Protein AF-A0A927MPV9-F1 (afdb_monomer)

Nearest PDB structures (foldseek):
  3tp4-assembly3_A  TM=4.779E-01  e=2.297E+00  synthetic construct
  3tp4-assembly3_B  TM=3.991E-01  e=2.051E+00  synthetic construct

Secondary structure (DSSP, 8-state):
------BGGGEEEEE-SS--HHHHTTSHHHHHHHH-GGGHHHHHHHHHHHHHH--TTS---HHHHHHHHHHHHHHHHHHHT-PPPHHHHHHHHHHHHHHHHTT-HHHHHHHHHHHHHHHHH--TTEEEEESEEEEETTEES--SPPSSTT---SEEEEETTT--EEEEEE-TTHHHHHHHTTSTT-HHHHHHHHHHHHHHHHTT-B-TTSPBPPEEEEEEESS--SSPPPGGGTTEEEEEHHHHHHHHHHT--

Organism: NCBI:txid34101

Foldseek 3Di:
DPPDAFAPVLKDKDADPPCWLVNLCVPPQNVLLVVVVVCVQLVLQLVLCLLQPDDLPDDADLVRLLVSSVVSSVVSCVVVVHHDDPVSSVVNSVVQVVCSVVSNSQVVSQSSLLNLVVVLPDDPQKDKYAQIFIDRNPHTLDPDQQPAHPQGQGIWIQRNPLRAIEGEHEDAPVQVLQVCVPPPRRSVVSNLVVLVVVQVSQQSHAHPVRHGHHYAYEYTYCDDHPDDHPPVSNRYHYDNSSVSSVVVVVVVD

Radius of gyration: 19.98 Å; Cα contacts (8 Å, |Δi|>4): 330; chains: 1; bounding box: 52×32×65 Å

Mean predicted aligned error: 7.16 Å

Sequence (253 aa):
MIKRNKHIKNIKIYNKKHISFKELKRTPFFSYFDKQSEYRLPLFEALINIVRDFNPYDQTAFVEFEELTESHFEFAEINSSKDIPVDIKYEIIKQLYCIYQKREFLEFRGNFVEYTMVYLEKSNESKIYHEPLFYHKRKKLFKREFPGCNCLIDIVKLHNTTKSISLIECKADLDVRIKRMNNKGDKFKNKLSLMNALENVLNEYSNFNQEKISVSKSLASIKAPIRRLPGEYKNFVYINLFDQFRLKKKNVS

Solvent-accessible surface area (backbone atoms only — not comparable to full-atom values): 14422 Å² total; per-residue (Å²): 132,85,79,76,81,49,45,52,89,41,50,45,78,42,64,53,98,60,85,40,71,70,49,52,44,61,36,73,66,45,38,55,56,62,70,42,58,92,48,40,65,28,51,49,52,16,50,50,49,47,64,68,70,59,63,90,84,61,92,71,55,70,67,61,49,42,55,57,49,50,54,33,39,54,54,18,18,64,78,61,75,44,84,73,58,66,70,60,52,50,54,50,49,52,51,52,49,53,36,43,77,71,69,41,40,70,59,48,39,44,52,49,46,45,51,50,51,54,61,74,62,71,41,98,67,42,52,77,36,48,37,48,46,55,21,49,73,92,42,56,72,65,85,64,74,59,84,63,76,88,66,56,49,49,35,36,36,38,36,66,86,82,53,28,39,38,42,32,39,63,34,56,61,45,41,62,51,61,75,46,35,85,46,89,84,35,65,67,43,40,38,55,51,48,53,54,54,47,43,58,59,51,50,71,22,20,49,94,85,66,44,69,41,52,66,48,42,35,41,34,17,63,52,75,54,86,64,76,70,60,80,95,53,65,78,52,42,79,40,35,49,53,58,50,62,60,51,60,49,67,80,73,107

Structure (mmCIF, N/CA/C/O backbone):
data_AF-A0A927MPV9-F1
#
_entry.id   AF-A0A927MPV9-F1
#
loop_
_atom_site.group_PDB
_atom_site.id
_atom_site.type_symbol
_atom_site.label_atom_id
_atom_site.label_alt_id
_atom_site.label_comp_id
_atom_site.label_asym_id
_atom_site.label_entity_id
_atom_site.label_seq_id
_atom_site.pdbx_PDB_ins_code
_atom_site.Cartn_x
_atom_site.Cartn_y
_atom_site.Cartn_z
_atom_site.occupancy
_atom_site.B_iso_or_equiv
_atom_site.auth_seq_id
_atom_site.auth_comp_id
_atom_site.auth_asym_id
_atom_site.auth_atom_id
_atom_site.pdbx_PDB_model_num
ATOM 1 N N . MET A 1 1 ? -25.071 3.782 39.194 1.00 41.47 1 MET A N 1
ATOM 2 C CA . MET A 1 1 ? -24.190 4.483 38.229 1.00 41.47 1 MET A CA 1
ATOM 3 C C . MET A 1 1 ? -24.518 3.987 36.822 1.00 41.47 1 MET A C 1
ATOM 5 O O . MET A 1 1 ? -24.192 2.852 36.501 1.00 41.47 1 MET A O 1
ATOM 9 N N . ILE A 1 2 ? -25.239 4.766 36.006 1.00 40.22 2 ILE A N 1
ATOM 10 C CA . ILE A 1 2 ? -25.642 4.335 34.654 1.00 40.22 2 ILE A CA 1
ATOM 11 C C . ILE A 1 2 ? -24.373 4.231 33.797 1.00 40.22 2 ILE A C 1
ATOM 13 O O . ILE A 1 2 ? -23.749 5.251 33.492 1.00 40.22 2 ILE A O 1
ATOM 17 N N . LYS A 1 3 ? -23.959 3.010 33.427 1.00 49.28 3 LYS A N 1
ATOM 18 C CA . LYS A 1 3 ? -22.908 2.803 32.421 1.00 49.28 3 LYS A CA 1
ATOM 19 C C . LYS A 1 3 ? -23.374 3.499 31.143 1.00 49.28 3 LYS A C 1
ATOM 21 O O . LYS A 1 3 ? -24.279 3.025 30.467 1.00 49.28 3 LYS A O 1
ATOM 26 N N . ARG A 1 4 ? -22.788 4.657 30.823 1.00 59.75 4 ARG A N 1
ATOM 27 C CA . ARG A 1 4 ? -23.027 5.312 29.532 1.00 59.75 4 ARG A CA 1
ATOM 28 C C . ARG A 1 4 ? -22.625 4.329 28.441 1.00 59.75 4 ARG A C 1
ATOM 30 O O . ARG A 1 4 ? -21.453 3.964 28.365 1.00 59.75 4 ARG A O 1
ATOM 37 N N . ASN A 1 5 ? -23.585 3.933 27.614 1.00 65.12 5 ASN A N 1
ATOM 38 C CA . ASN A 1 5 ? -23.321 3.025 26.512 1.00 65.12 5 ASN A CA 1
ATOM 39 C C . ASN A 1 5 ? -22.326 3.679 25.537 1.00 65.12 5 ASN A C 1
ATOM 41 O O . ASN A 1 5 ? -22.515 4.811 25.070 1.00 65.12 5 ASN A O 1
ATOM 45 N N . LYS A 1 6 ? -21.208 2.993 25.299 1.00 75.75 6 LYS A N 1
ATOM 46 C CA . LYS A 1 6 ? -20.116 3.441 24.434 1.00 75.75 6 LYS A CA 1
ATOM 47 C C . LYS A 1 6 ? -20.455 3.058 22.992 1.00 75.75 6 LYS A C 1
ATOM 49 O O . LYS A 1 6 ? -20.211 1.937 22.577 1.00 75.75 6 LYS A O 1
ATOM 54 N N . HIS A 1 7 ? -21.019 3.988 22.221 1.00 76.88 7 HIS A N 1
ATOM 55 C CA . HIS A 1 7 ? -21.398 3.721 20.827 1.00 76.88 7 HIS A CA 1
ATOM 56 C C . HIS A 1 7 ? -20.333 4.126 19.806 1.00 76.88 7 HIS A C 1
ATOM 58 O O . HIS A 1 7 ? -19.751 5.211 19.917 1.00 76.88 7 HIS A O 1
ATOM 64 N N . ILE A 1 8 ? -20.202 3.337 18.733 1.00 77.94 8 ILE A N 1
ATOM 65 C CA . ILE A 1 8 ? -19.310 3.636 17.598 1.00 77.94 8 ILE A CA 1
ATOM 66 C C . ILE A 1 8 ? -19.614 4.980 16.919 1.00 77.94 8 ILE A C 1
ATOM 68 O O . ILE A 1 8 ? -18.694 5.651 16.473 1.00 77.94 8 ILE A O 1
ATOM 72 N N . LYS A 1 9 ? -20.874 5.453 16.904 1.00 75.12 9 LYS A N 1
ATOM 73 C CA . LYS A 1 9 ? -21.225 6.782 16.347 1.00 75.12 9 LYS A CA 1
ATOM 74 C C . LYS A 1 9 ? -20.498 7.946 17.026 1.00 75.12 9 LYS A C 1
ATOM 76 O O . LYS A 1 9 ? -20.395 9.033 16.466 1.00 75.12 9 LYS A O 1
ATOM 81 N N . ASN A 1 10 ? -20.028 7.730 18.254 1.00 79.00 10 ASN A N 1
ATOM 82 C CA . ASN A 1 10 ? -19.268 8.725 18.992 1.00 79.00 10 ASN A CA 1
ATOM 83 C C . ASN A 1 10 ? -17.776 8.665 18.656 1.00 79.00 10 ASN A C 1
ATOM 85 O O . ASN A 1 10 ? -17.039 9.545 19.101 1.00 79.00 10 ASN A O 1
ATOM 89 N N . ILE A 1 11 ? -17.336 7.650 17.911 1.00 81.69 11 ILE A N 1
ATOM 90 C CA . ILE A 1 11 ? -15.984 7.544 17.392 1.00 81.69 11 ILE A CA 1
ATOM 91 C C . ILE A 1 11 ? -15.907 8.360 16.106 1.00 81.69 11 ILE A C 1
ATOM 93 O O . ILE A 1 11 ? -16.630 8.113 15.144 1.00 81.69 11 ILE A O 1
ATOM 97 N N . LYS A 1 12 ? -15.039 9.367 16.108 1.00 83.19 12 LYS A N 1
ATOM 98 C CA . LYS A 1 12 ? -14.721 10.177 14.938 1.00 83.19 12 LYS A CA 1
ATOM 99 C C . LYS A 1 12 ? -13.299 9.866 14.502 1.00 83.19 12 LYS A C 1
ATOM 101 O O . LYS A 1 12 ? -12.391 9.826 15.334 1.00 83.19 12 LYS A O 1
ATOM 106 N N . ILE A 1 13 ? -13.139 9.653 13.204 1.00 79.81 13 ILE A N 1
ATOM 107 C CA . ILE A 1 13 ? -11.861 9.376 12.559 1.00 79.81 13 ILE A CA 1
ATOM 108 C C . ILE A 1 13 ? -11.529 10.589 11.689 1.00 79.81 13 ILE A C 1
ATOM 110 O O . ILE A 1 13 ? -12.347 11.000 10.865 1.00 79.81 13 ILE A O 1
ATOM 114 N N . TYR A 1 14 ? -10.363 11.186 11.917 1.00 76.69 14 TYR A N 1
ATOM 115 C CA . TYR A 1 14 ? -9.866 12.347 11.176 1.00 76.69 14 TYR A CA 1
ATOM 116 C C . TYR A 1 14 ? -8.529 12.009 10.531 1.00 76.69 14 TYR A C 1
ATOM 118 O O . TYR A 1 14 ? -7.743 11.296 11.139 1.00 76.69 14 TYR A O 1
ATOM 126 N N . ASN A 1 15 ? -8.230 12.561 9.359 1.00 67.56 15 ASN A N 1
ATOM 127 C CA . ASN A 1 15 ? -6.912 12.397 8.743 1.00 67.56 15 ASN A CA 1
ATOM 128 C C . ASN A 1 15 ? -5.930 13.424 9.318 1.00 67.56 15 ASN A C 1
ATOM 130 O O . ASN A 1 15 ? -6.308 14.572 9.577 1.00 67.56 15 ASN A O 1
ATOM 134 N N . LYS A 1 16 ? -4.663 13.038 9.491 1.00 61.19 16 LYS A N 1
ATOM 135 C CA . LYS A 1 16 ? -3.578 14.016 9.658 1.00 61.19 16 LYS A CA 1
ATOM 136 C C . LYS A 1 16 ? -3.251 14.635 8.285 1.00 61.19 16 LYS A C 1
ATOM 138 O O . LYS A 1 16 ? -3.547 14.045 7.256 1.00 61.19 16 LYS A O 1
ATOM 143 N N . LYS A 1 17 ? -2.653 15.832 8.263 1.00 53.88 17 LYS A N 1
ATOM 144 C CA . LYS A 1 17 ? -2.247 16.601 7.060 1.00 53.88 17 LYS A CA 1
ATOM 145 C C . LYS A 1 17 ? -1.198 15.915 6.137 1.00 53.88 17 LYS A C 1
ATOM 147 O O . LYS A 1 17 ? -0.579 16.613 5.346 1.00 53.88 17 LYS A O 1
ATOM 152 N N . HIS A 1 18 ? -0.940 14.613 6.247 1.00 53.22 18 HIS A N 1
ATOM 153 C CA . HIS A 1 18 ? 0.015 13.923 5.365 1.00 53.22 18 HIS A CA 1
ATOM 154 C C . HIS A 1 18 ? -0.629 13.516 4.040 1.00 53.22 18 HIS A C 1
ATOM 156 O O . HIS A 1 18 ? -1.857 13.543 3.937 1.00 53.22 18 HIS A O 1
ATOM 162 N N . ILE A 1 19 ? 0.226 13.193 3.056 1.00 56.59 19 ILE A N 1
ATOM 163 C CA . ILE A 1 19 ? -0.096 12.990 1.637 1.00 56.59 19 ILE A CA 1
ATOM 164 C C . ILE A 1 19 ? -1.314 12.088 1.508 1.00 56.59 19 ILE A C 1
ATOM 166 O O . ILE A 1 19 ? -1.225 10.864 1.525 1.00 56.59 19 ILE A O 1
ATOM 170 N N . SER A 1 20 ? -2.484 12.712 1.406 1.00 65.56 20 SER A N 1
ATOM 171 C CA . SER A 1 20 ? -3.730 11.971 1.317 1.00 65.56 20 SER A CA 1
ATOM 172 C C . SER A 1 20 ? -3.711 11.116 0.050 1.00 65.56 20 SER A C 1
ATOM 174 O O . SER A 1 20 ? -3.066 11.474 -0.932 1.00 65.56 20 SER A O 1
ATOM 176 N N . PHE A 1 21 ? -4.491 10.033 -0.015 1.00 72.62 21 PHE A N 1
ATOM 177 C CA . PHE A 1 21 ? -4.665 9.296 -1.278 1.00 72.62 21 PHE A CA 1
ATOM 178 C C . PHE A 1 21 ? -5.013 10.229 -2.463 1.00 72.62 21 PHE A C 1
ATOM 180 O O . PHE A 1 21 ? -4.637 9.979 -3.604 1.00 72.62 21 PHE A O 1
ATOM 187 N N . LYS A 1 22 ? -5.709 11.344 -2.192 1.00 73.06 22 LYS A N 1
ATOM 188 C CA . LYS A 1 22 ? -6.001 12.395 -3.176 1.00 73.06 22 LYS A CA 1
ATOM 189 C C . LYS A 1 22 ? -4.741 13.122 -3.660 1.00 73.06 22 LYS A C 1
ATOM 191 O O . LYS A 1 22 ? -4.691 13.490 -4.826 1.00 73.06 22 LYS A O 1
ATOM 196 N N . GLU A 1 23 ? -3.768 13.355 -2.789 1.00 75.81 23 GLU A N 1
ATOM 197 C CA . GLU A 1 23 ? -2.461 13.916 -3.140 1.00 75.81 23 GLU A CA 1
ATOM 198 C C . GLU A 1 23 ? -1.580 12.889 -3.850 1.00 75.81 23 GLU A C 1
ATOM 200 O O . GLU A 1 23 ? -1.031 13.231 -4.892 1.00 75.81 23 GLU A O 1
ATOM 205 N N . LEU A 1 24 ? -1.543 11.628 -3.391 1.00 78.69 24 LEU A N 1
ATOM 206 C CA . LEU A 1 24 ? -0.868 10.540 -4.114 1.00 78.69 24 LEU A CA 1
ATOM 207 C C . LEU A 1 24 ? -1.398 10.437 -5.546 1.00 78.69 24 LEU A C 1
ATOM 209 O O . LEU A 1 24 ? -0.625 10.509 -6.488 1.00 78.69 24 LEU A O 1
ATOM 213 N N . LYS A 1 25 ? -2.723 10.408 -5.732 1.00 82.44 25 LYS A N 1
ATOM 214 C CA . LYS A 1 25 ? -3.365 10.400 -7.058 1.00 82.44 25 LYS A CA 1
ATOM 215 C C . LYS A 1 25 ? -2.993 11.608 -7.938 1.00 82.44 25 LYS A C 1
ATOM 217 O O . LYS A 1 25 ? -3.137 11.553 -9.154 1.00 82.44 25 LYS A O 1
ATOM 222 N N . ARG A 1 26 ? -2.576 12.724 -7.337 1.00 84.38 26 ARG A N 1
ATOM 223 C CA . ARG A 1 26 ? -2.208 13.953 -8.052 1.00 84.38 26 ARG A CA 1
ATOM 224 C C . ARG A 1 26 ? -0.726 14.028 -8.396 1.00 84.38 26 ARG A C 1
ATOM 226 O O . ARG A 1 26 ? -0.363 14.941 -9.135 1.00 84.38 26 ARG A O 1
ATOM 233 N N . THR A 1 27 ? 0.118 13.124 -7.893 1.00 86.88 27 THR A N 1
ATOM 234 C CA . THR A 1 27 ? 1.522 13.104 -8.315 1.00 86.88 27 THR A CA 1
ATOM 235 C C . THR A 1 27 ? 1.605 12.802 -9.815 1.00 86.88 27 THR A C 1
ATOM 237 O O . THR A 1 27 ? 0.708 12.140 -10.346 1.00 86.88 27 THR A O 1
ATOM 240 N N . PRO A 1 28 ? 2.650 13.278 -10.520 1.00 90.06 28 PRO A N 1
ATOM 241 C CA . PRO A 1 28 ? 2.762 13.099 -11.967 1.00 90.06 28 PRO A CA 1
ATOM 242 C C . PRO A 1 28 ? 2.578 11.642 -12.407 1.00 90.06 28 PRO A C 1
ATOM 244 O O . PRO A 1 28 ? 1.744 11.372 -13.271 1.00 90.06 28 PRO A O 1
ATOM 247 N N . PHE A 1 29 ? 3.248 10.716 -11.712 1.00 93.25 29 PHE A N 1
ATOM 248 C CA . PHE A 1 29 ? 3.176 9.287 -11.997 1.00 93.25 29 PHE A CA 1
ATOM 249 C C . PHE A 1 29 ? 1.767 8.718 -11.833 1.00 93.25 29 PHE A C 1
ATOM 251 O O . PHE A 1 29 ? 1.190 8.213 -12.793 1.00 93.25 29 PHE A O 1
ATOM 258 N N . PHE A 1 30 ? 1.172 8.826 -10.640 1.00 91.00 30 PHE A N 1
ATOM 259 C CA . PHE A 1 30 ? -0.144 8.230 -10.385 1.00 91.00 30 PHE A CA 1
ATOM 260 C C . PHE A 1 30 ? -1.259 8.922 -11.172 1.00 91.00 30 PHE A C 1
ATOM 262 O O . PHE A 1 30 ? -2.214 8.264 -11.571 1.00 91.00 30 PHE A O 1
ATOM 269 N N . SER A 1 31 ? -1.132 10.224 -11.436 1.00 90.38 31 SER A N 1
ATOM 270 C CA . SER A 1 31 ? -2.072 10.980 -12.267 1.00 90.38 31 SER A CA 1
ATOM 271 C C . SER A 1 31 ? -2.046 10.506 -13.718 1.00 90.38 31 SER A C 1
ATOM 273 O O . SER A 1 31 ? -3.106 10.310 -14.314 1.00 90.38 31 SER A O 1
ATOM 275 N N . TYR A 1 32 ? -0.854 10.292 -14.288 1.00 92.00 32 TYR A N 1
ATOM 276 C CA . TYR A 1 32 ? -0.712 9.706 -15.619 1.00 92.00 32 TYR A CA 1
ATOM 277 C C . TYR A 1 32 ? -1.253 8.275 -15.645 1.00 92.00 32 TYR A C 1
ATOM 279 O O . TYR A 1 32 ? -2.104 7.952 -16.469 1.00 92.00 32 TYR A O 1
ATOM 287 N N . PHE A 1 33 ? -0.833 7.457 -14.682 1.00 89.94 33 PHE A N 1
ATOM 288 C CA . PHE A 1 33 ? -1.247 6.067 -14.542 1.00 89.94 33 PHE A CA 1
ATOM 289 C C . PHE A 1 33 ? -2.776 5.907 -14.450 1.00 89.94 33 PHE A C 1
ATOM 291 O O . PHE A 1 33 ? -3.360 5.069 -15.132 1.00 89.94 33 PHE A O 1
ATOM 298 N N . ASP A 1 34 ? -3.460 6.755 -13.673 1.00 87.00 34 ASP A N 1
ATOM 299 C CA . ASP A 1 34 ? -4.920 6.706 -13.519 1.00 87.00 34 ASP A CA 1
ATOM 300 C C . ASP A 1 34 ? -5.690 7.033 -14.809 1.00 87.00 34 ASP A C 1
ATOM 302 O O . ASP A 1 34 ? -6.815 6.545 -14.984 1.00 87.00 34 ASP A O 1
ATOM 306 N N . LYS A 1 35 ? -5.110 7.852 -15.702 1.00 91.25 35 LYS A N 1
ATOM 307 C CA . LYS A 1 35 ? -5.707 8.187 -17.007 1.00 91.25 35 LYS A CA 1
ATOM 308 C C . LYS A 1 35 ? -5.724 6.985 -17.946 1.00 91.25 35 LYS A C 1
ATOM 310 O O . LYS A 1 35 ? -6.656 6.867 -18.737 1.00 91.25 35 LYS A O 1
ATOM 315 N N . GLN A 1 36 ? -4.791 6.048 -17.779 1.00 92.88 36 GLN A N 1
ATOM 316 C CA . GLN A 1 36 ? -4.695 4.817 -18.570 1.00 92.88 36 GLN A CA 1
ATOM 317 C C . GLN A 1 36 ? -5.682 3.746 -18.086 1.00 92.88 36 GLN A C 1
ATOM 319 O O . GLN A 1 36 ? -5.358 2.570 -17.928 1.00 92.88 36 GLN A O 1
ATOM 324 N N . SER A 1 37 ? -6.918 4.169 -17.808 1.00 84.88 37 SER A N 1
ATOM 325 C CA . SER A 1 37 ? -7.959 3.337 -17.201 1.00 84.88 37 SER A CA 1
ATOM 326 C C . SER A 1 37 ? -8.281 2.082 -18.011 1.00 84.88 37 SER A C 1
ATOM 328 O O . SER A 1 37 ? -8.613 1.051 -17.426 1.00 84.88 37 SER A O 1
ATOM 330 N N . GLU A 1 38 ? -8.119 2.163 -19.329 1.00 89.56 38 GLU A N 1
ATOM 331 C CA . GLU A 1 38 ? -8.307 1.066 -20.265 1.00 89.56 38 GLU A CA 1
ATOM 332 C C . GLU A 1 38 ? -7.297 -0.081 -20.054 1.00 89.56 38 GLU A C 1
ATOM 334 O O . GLU A 1 38 ? -7.666 -1.254 -20.148 1.00 89.56 38 GLU A O 1
ATOM 339 N N . TYR A 1 39 ? -6.047 0.248 -19.729 1.00 92.31 39 TYR A N 1
ATOM 340 C CA . TYR A 1 39 ? -4.929 -0.693 -19.569 1.00 92.31 39 TYR A CA 1
ATOM 341 C C . TYR A 1 39 ? -4.621 -0.985 -18.104 1.00 92.31 39 TYR A C 1
ATOM 343 O O . TYR A 1 39 ? -3.596 -1.567 -17.762 1.00 92.31 39 TYR A O 1
ATOM 351 N N . ARG A 1 40 ? -5.512 -0.574 -17.203 1.00 87.06 40 ARG A N 1
ATOM 352 C CA . ARG A 1 40 ? -5.250 -0.558 -15.767 1.00 87.06 40 ARG A CA 1
ATOM 353 C C . ARG A 1 40 ? -4.782 -1.908 -15.223 1.00 87.06 40 ARG A C 1
ATOM 355 O O . ARG A 1 40 ? -3.904 -1.934 -14.372 1.00 87.06 40 ARG A O 1
ATOM 362 N N . LEU A 1 41 ? -5.366 -3.010 -15.692 1.00 84.75 41 LEU A N 1
ATOM 363 C CA . LEU A 1 41 ? -5.019 -4.350 -15.223 1.00 84.75 41 LEU A CA 1
ATOM 364 C C . LEU A 1 41 ? -3.559 -4.728 -15.544 1.00 84.75 41 LEU A C 1
ATOM 366 O O . LEU A 1 41 ? -2.801 -4.895 -14.586 1.00 84.75 41 LEU A O 1
ATOM 370 N N . PRO A 1 42 ? -3.137 -4.832 -16.821 1.00 91.12 42 PRO A N 1
ATOM 371 C CA . PRO A 1 42 ? -1.746 -5.160 -17.131 1.00 91.12 42 PRO A CA 1
ATOM 372 C C . PRO A 1 42 ? -0.766 -4.133 -16.562 1.00 91.12 42 PRO A C 1
ATOM 374 O O . PRO A 1 42 ? 0.291 -4.506 -16.066 1.00 91.12 42 PRO A O 1
ATOM 377 N N . LEU A 1 43 ? -1.143 -2.853 -16.519 1.00 92.56 43 LEU A N 1
ATOM 378 C CA . LEU A 1 43 ? -0.304 -1.806 -15.942 1.00 92.56 43 LEU A CA 1
ATOM 379 C C . LEU A 1 43 ? -0.035 -2.004 -14.440 1.00 92.56 43 LEU A C 1
ATOM 381 O O . LEU A 1 43 ? 1.106 -1.885 -13.998 1.00 92.56 43 LEU A O 1
ATOM 385 N N . PHE A 1 44 ? -1.055 -2.319 -13.636 1.00 90.44 44 PHE A N 1
ATOM 386 C CA . PHE A 1 44 ? -0.854 -2.614 -12.211 1.00 90.44 44 PHE A CA 1
ATOM 387 C C . PHE A 1 4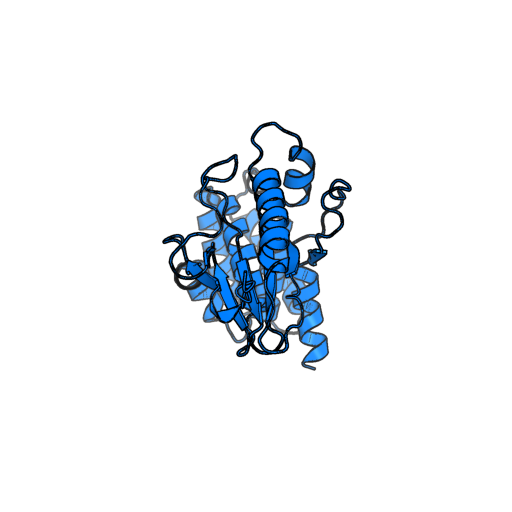4 ? -0.053 -3.895 -12.011 1.00 90.44 44 PHE A C 1
ATOM 389 O O . PHE A 1 44 ? 0.802 -3.937 -11.132 1.00 90.44 44 PHE A O 1
ATOM 396 N N . GLU A 1 45 ? -0.331 -4.933 -12.798 1.00 89.38 45 GLU A N 1
ATOM 397 C CA . GLU A 1 45 ? 0.385 -6.201 -12.697 1.00 89.38 45 GLU A CA 1
ATOM 398 C C . GLU A 1 45 ? 1.878 -6.026 -13.003 1.00 89.38 45 GLU A C 1
ATOM 400 O O . GLU A 1 45 ? 2.716 -6.458 -12.206 1.00 89.38 45 GLU A O 1
ATOM 405 N N . ALA A 1 46 ? 2.207 -5.316 -14.086 1.00 93.31 46 ALA A N 1
ATOM 406 C CA . ALA A 1 46 ? 3.576 -4.96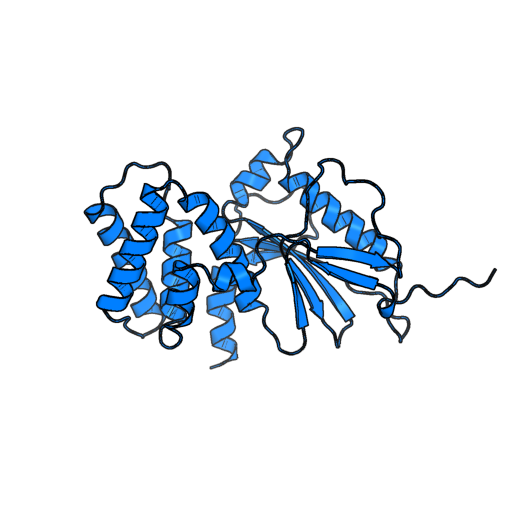2 -14.436 1.00 93.31 46 ALA A CA 1
ATOM 407 C C . ALA A 1 46 ? 4.244 -4.162 -13.310 1.00 93.31 46 ALA A C 1
ATOM 409 O O . ALA A 1 46 ? 5.290 -4.570 -12.812 1.00 93.31 46 ALA A O 1
ATOM 410 N N . LEU A 1 47 ? 3.615 -3.079 -12.829 1.00 93.38 47 LEU A N 1
ATOM 411 C CA . LEU A 1 47 ? 4.183 -2.256 -11.753 1.00 93.38 47 LEU A CA 1
ATOM 412 C C . LEU A 1 47 ? 4.395 -3.023 -10.451 1.00 93.38 47 LEU A C 1
ATOM 414 O O . LEU A 1 47 ? 5.395 -2.796 -9.772 1.00 93.38 47 LEU A O 1
ATOM 418 N N . ILE A 1 48 ? 3.486 -3.932 -10.094 1.00 90.38 48 ILE A N 1
ATOM 419 C CA . ILE A 1 48 ? 3.673 -4.780 -8.920 1.00 90.38 48 ILE A CA 1
ATOM 420 C C . ILE A 1 48 ? 4.933 -5.643 -9.084 1.00 90.38 48 ILE A C 1
ATOM 422 O O . ILE A 1 48 ? 5.722 -5.724 -8.142 1.00 90.38 48 ILE A O 1
ATOM 426 N N . ASN A 1 49 ? 5.150 -6.248 -10.256 1.00 89.12 49 ASN A N 1
ATOM 427 C CA . ASN A 1 49 ? 6.348 -7.048 -10.518 1.00 89.12 49 ASN A CA 1
ATOM 428 C C . ASN A 1 49 ? 7.622 -6.186 -10.527 1.00 89.12 49 ASN A C 1
ATOM 430 O O . ASN A 1 49 ? 8.569 -6.517 -9.821 1.00 89.12 49 ASN A O 1
ATOM 434 N N . ILE A 1 50 ? 7.608 -5.030 -11.197 1.00 92.38 50 ILE A N 1
ATOM 435 C CA . ILE A 1 50 ? 8.746 -4.097 -11.244 1.00 92.38 50 ILE A CA 1
ATOM 436 C C . ILE A 1 50 ? 9.140 -3.645 -9.832 1.00 92.38 50 ILE A C 1
ATOM 438 O O . ILE A 1 50 ? 10.303 -3.715 -9.440 1.00 92.38 50 ILE A O 1
ATOM 442 N N . VAL A 1 51 ? 8.171 -3.202 -9.024 1.00 90.88 51 VAL A N 1
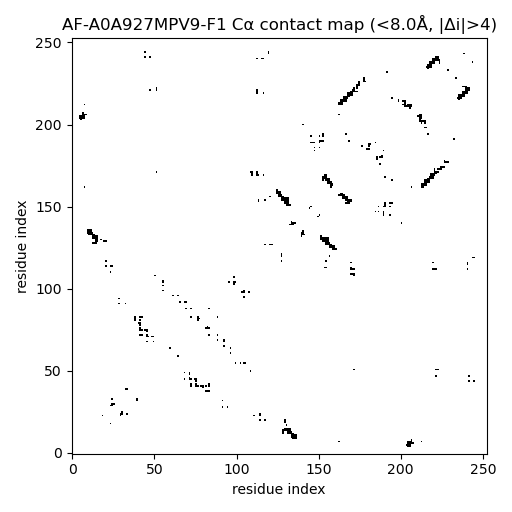ATOM 443 C CA . VAL A 1 51 ? 8.424 -2.732 -7.652 1.00 90.88 51 VAL A CA 1
ATOM 444 C C . VAL A 1 51 ? 8.934 -3.861 -6.748 1.00 90.88 51 VAL A C 1
ATOM 446 O O . VAL A 1 51 ? 9.690 -3.592 -5.810 1.00 90.88 51 VAL A O 1
ATOM 449 N N . ARG A 1 52 ? 8.530 -5.109 -7.017 1.00 86.38 52 ARG A N 1
ATOM 450 C CA . ARG A 1 52 ? 8.973 -6.304 -6.290 1.00 86.38 52 ARG A CA 1
ATOM 451 C C . ARG A 1 52 ? 10.406 -6.700 -6.640 1.00 86.38 52 ARG A C 1
ATOM 453 O O . ARG A 1 52 ? 11.165 -7.009 -5.723 1.00 86.38 52 ARG A O 1
ATOM 460 N N . ASP A 1 53 ? 10.727 -6.735 -7.928 1.00 87.38 53 ASP A N 1
ATOM 461 C CA . ASP A 1 53 ? 11.917 -7.418 -8.446 1.00 87.38 53 ASP A CA 1
ATOM 462 C C . ASP A 1 53 ? 13.095 -6.472 -8.661 1.00 87.38 53 ASP A C 1
ATOM 464 O O . ASP A 1 53 ? 14.243 -6.878 -8.491 1.00 87.38 53 ASP A O 1
ATOM 468 N N . PHE A 1 54 ? 12.832 -5.196 -8.954 1.00 90.25 54 PHE A N 1
ATOM 469 C CA . PHE A 1 54 ? 13.900 -4.216 -9.083 1.00 90.25 54 PHE A CA 1
ATOM 470 C C . PHE A 1 54 ? 14.638 -4.053 -7.747 1.00 90.25 54 PHE A C 1
ATOM 472 O O . PHE A 1 54 ? 14.030 -4.075 -6.669 1.00 90.25 54 PHE A O 1
ATOM 479 N N . ASN A 1 55 ? 15.942 -3.805 -7.783 1.00 87.94 55 ASN A N 1
ATOM 480 C CA . ASN A 1 55 ? 16.736 -3.465 -6.608 1.00 87.94 55 ASN A CA 1
ATOM 481 C C . ASN A 1 55 ? 17.211 -2.010 -6.742 1.00 87.94 55 ASN A C 1
ATOM 483 O O . ASN A 1 55 ? 18.013 -1.708 -7.618 1.00 87.94 55 ASN A O 1
ATOM 487 N N . PRO A 1 56 ? 16.745 -1.079 -5.890 1.00 87.62 56 PRO A N 1
ATOM 488 C CA . PRO A 1 56 ? 17.000 0.342 -6.098 1.00 87.62 56 PRO A CA 1
ATOM 489 C C . PRO A 1 56 ? 18.417 0.763 -5.678 1.00 87.62 56 PRO A C 1
ATOM 491 O O . PRO A 1 56 ? 18.753 1.939 -5.789 1.00 87.62 56 PRO A O 1
ATOM 494 N N . TYR A 1 57 ? 19.212 -0.164 -5.137 1.00 87.44 57 TYR A N 1
ATOM 495 C CA . TYR A 1 57 ? 20.599 0.068 -4.736 1.00 87.44 57 TYR A CA 1
ATOM 496 C C . TYR A 1 57 ? 21.603 -0.259 -5.838 1.00 87.44 57 TYR A C 1
ATOM 498 O O . TYR A 1 57 ? 22.746 0.191 -5.752 1.00 87.44 57 TYR A O 1
ATOM 506 N N . ASP A 1 58 ? 21.187 -1.023 -6.846 1.00 88.88 58 ASP A N 1
ATOM 507 C CA . ASP A 1 58 ? 22.047 -1.347 -7.975 1.00 88.88 58 ASP A CA 1
ATOM 508 C C . ASP A 1 58 ? 22.207 -0.103 -8.848 1.00 88.88 58 ASP A C 1
ATOM 510 O O . ASP A 1 58 ? 21.306 0.736 -8.907 1.00 88.88 58 ASP A O 1
ATOM 514 N N . GLN A 1 59 ? 23.373 0.055 -9.476 1.00 88.25 59 GLN A N 1
ATOM 515 C CA . GLN A 1 59 ? 23.582 1.061 -10.516 1.00 88.25 59 GLN A CA 1
ATOM 516 C C . GLN A 1 59 ? 23.169 0.437 -11.845 1.00 88.25 59 GLN A C 1
ATOM 518 O O . GLN A 1 59 ? 23.849 -0.457 -12.333 1.00 88.25 59 GLN A O 1
ATOM 523 N N . THR A 1 60 ? 22.051 0.894 -12.397 1.00 91.38 60 THR A N 1
ATOM 524 C CA . THR A 1 60 ? 21.440 0.343 -13.608 1.00 91.38 60 THR A CA 1
ATOM 525 C C . THR A 1 60 ? 21.369 1.437 -14.664 1.00 91.38 60 THR A C 1
ATOM 527 O O . THR A 1 60 ? 20.853 2.529 -14.397 1.00 91.38 60 THR A O 1
ATOM 530 N N . ALA A 1 61 ? 21.907 1.165 -15.853 1.00 95.19 61 ALA A N 1
ATOM 531 C CA . ALA A 1 61 ? 21.796 2.082 -16.984 1.00 95.19 61 ALA A CA 1
ATOM 532 C C . ALA A 1 61 ? 20.348 2.137 -17.503 1.00 95.19 61 ALA A C 1
ATOM 534 O O . ALA A 1 61 ? 19.543 1.254 -17.217 1.00 95.19 61 ALA A O 1
ATOM 535 N N . PHE A 1 62 ? 19.999 3.164 -18.287 1.00 96.12 62 PHE A N 1
ATOM 536 C CA . PHE A 1 62 ? 18.635 3.289 -18.817 1.00 96.12 62 PHE A CA 1
ATOM 537 C C . PHE A 1 62 ? 18.230 2.077 -19.658 1.00 96.12 62 PHE A C 1
ATOM 539 O O . PHE A 1 62 ? 17.154 1.548 -19.433 1.00 96.12 62 PHE A O 1
ATOM 546 N N . VAL A 1 63 ? 19.112 1.614 -20.549 1.00 96.56 63 VAL A N 1
ATOM 547 C CA . VAL A 1 63 ? 18.856 0.465 -21.435 1.00 96.56 63 VAL A CA 1
ATOM 548 C C . VAL A 1 63 ? 18.539 -0.796 -20.625 1.00 96.56 63 VAL A C 1
ATOM 550 O O . VAL A 1 63 ? 17.525 -1.438 -20.850 1.00 96.56 63 VAL A O 1
ATOM 553 N N . GLU A 1 64 ? 19.340 -1.094 -19.600 1.00 95.31 64 GLU A N 1
ATOM 554 C CA . GLU A 1 64 ? 19.119 -2.252 -18.721 1.00 95.31 64 GLU A CA 1
ATOM 555 C C . GLU A 1 64 ? 17.819 -2.122 -17.906 1.00 95.31 64 GLU A C 1
ATOM 557 O O . GLU A 1 64 ? 17.104 -3.099 -17.680 1.00 95.31 64 GLU A O 1
ATOM 562 N N . PHE A 1 65 ? 17.500 -0.907 -17.444 1.00 95.62 65 PHE A N 1
ATOM 563 C CA . PHE A 1 65 ? 16.261 -0.634 -16.719 1.00 95.62 65 PHE A CA 1
ATOM 564 C C . PHE A 1 65 ? 15.033 -0.772 -17.627 1.00 95.62 65 PHE A C 1
ATOM 566 O O . PHE A 1 65 ? 14.002 -1.293 -17.198 1.00 95.62 65 PHE A O 1
ATOM 573 N N . GLU A 1 66 ? 15.140 -0.285 -18.860 1.00 96.69 66 GLU A N 1
ATOM 574 C CA . GLU A 1 66 ? 14.124 -0.374 -19.902 1.00 96.69 66 GLU A CA 1
ATOM 575 C C . GLU A 1 66 ? 13.848 -1.836 -20.247 1.00 96.69 66 GLU A C 1
ATOM 577 O O . GLU A 1 66 ? 12.716 -2.267 -20.051 1.00 96.69 66 GLU A O 1
ATOM 582 N N . GLU A 1 67 ? 14.871 -2.623 -20.590 1.00 96.00 67 GLU A N 1
ATOM 583 C CA . GLU A 1 67 ? 14.746 -4.059 -20.886 1.00 96.00 67 GLU A CA 1
ATOM 584 C C . GLU A 1 67 ? 14.073 -4.833 -19.738 1.00 96.00 67 GLU A C 1
ATOM 586 O O . GLU A 1 67 ? 13.127 -5.601 -19.949 1.00 96.00 67 GLU A O 1
ATOM 591 N N . LEU A 1 68 ? 14.502 -4.590 -18.492 1.00 95.12 68 LEU A N 1
ATOM 592 C CA . LEU A 1 68 ? 13.874 -5.193 -17.314 1.00 95.12 68 LEU A CA 1
ATOM 593 C C . LEU A 1 68 ? 12.387 -4.820 -17.225 1.00 95.12 68 LEU A C 1
ATOM 595 O O . LEU A 1 68 ? 11.534 -5.672 -16.971 1.00 95.12 68 LEU A O 1
ATOM 599 N N . THR A 1 69 ? 12.070 -3.543 -17.411 1.00 96.00 69 THR A N 1
ATOM 600 C CA . THR A 1 69 ? 10.709 -3.026 -17.252 1.00 96.00 69 THR A CA 1
ATOM 601 C C . THR A 1 69 ? 9.790 -3.494 -18.384 1.00 96.00 69 THR A C 1
ATOM 603 O O . THR A 1 69 ? 8.644 -3.864 -18.116 1.00 96.00 69 THR A O 1
ATOM 606 N N . GLU A 1 70 ? 10.282 -3.541 -19.622 1.00 96.19 70 GLU A N 1
ATOM 607 C CA . GLU A 1 70 ? 9.564 -4.070 -20.784 1.00 96.19 70 GLU A CA 1
ATOM 608 C C . GLU A 1 70 ? 9.207 -5.542 -20.599 1.00 96.19 70 GLU A C 1
ATOM 610 O O . GLU A 1 70 ? 8.040 -5.899 -20.764 1.00 96.19 70 GLU A O 1
ATOM 615 N N . SER A 1 71 ? 10.141 -6.367 -20.112 1.00 96.75 71 SER A N 1
ATOM 61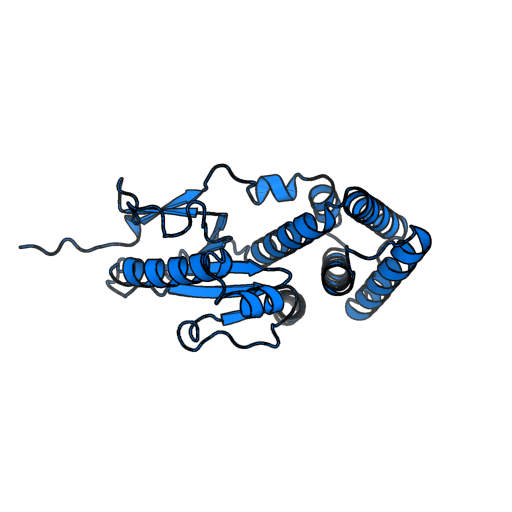6 C CA . SER A 1 71 ? 9.864 -7.786 -19.843 1.00 96.75 71 SER A CA 1
ATOM 617 C C . SER A 1 71 ? 8.699 -7.993 -18.856 1.00 96.75 71 SER A C 1
ATOM 619 O O . SER A 1 71 ? 7.895 -8.922 -18.986 1.00 96.75 71 SER A O 1
ATOM 621 N N . HIS A 1 72 ? 8.545 -7.093 -17.876 1.00 96.38 72 HIS A N 1
ATOM 622 C CA . HIS A 1 72 ? 7.426 -7.126 -16.936 1.00 96.38 72 HIS A CA 1
ATOM 623 C C . HIS A 1 72 ? 6.102 -6.675 -17.561 1.00 96.38 72 HIS A C 1
ATOM 625 O O . HIS A 1 72 ? 5.048 -7.168 -17.141 1.00 96.38 72 HIS A O 1
ATOM 631 N N . PHE A 1 73 ? 6.134 -5.761 -18.535 1.00 96.44 73 PHE A N 1
ATOM 632 C CA . PHE A 1 73 ? 4.950 -5.404 -19.312 1.00 96.44 73 PHE A CA 1
ATOM 633 C C . PHE A 1 73 ? 4.504 -6.554 -20.202 1.00 96.44 73 PHE A C 1
ATOM 635 O O . PHE A 1 73 ? 3.343 -6.936 -20.108 1.00 96.44 73 PHE A O 1
ATOM 642 N N . GLU A 1 74 ? 5.411 -7.159 -20.967 1.00 95.69 74 GLU A N 1
ATOM 643 C CA . GLU A 1 74 ? 5.100 -8.296 -21.842 1.00 95.69 74 GLU A CA 1
ATOM 644 C C . GLU A 1 74 ? 4.449 -9.440 -21.057 1.00 95.69 74 GLU A C 1
ATOM 646 O O . GLU A 1 74 ? 3.392 -9.958 -21.422 1.00 95.69 74 GLU A O 1
ATOM 651 N N . PHE A 1 75 ? 5.018 -9.782 -19.898 1.00 93.12 75 PHE A N 1
ATOM 652 C CA . PHE A 1 75 ? 4.438 -10.791 -19.016 1.00 93.12 75 PHE A CA 1
ATOM 653 C C . PHE A 1 75 ? 3.015 -10.432 -18.549 1.00 93.12 75 PHE A C 1
ATOM 655 O O . PHE A 1 75 ? 2.139 -11.298 -18.468 1.00 93.12 75 PHE A O 1
ATOM 662 N N . ALA A 1 76 ? 2.763 -9.161 -18.228 1.00 92.25 76 ALA A N 1
ATOM 663 C CA . ALA A 1 76 ? 1.448 -8.693 -17.798 1.00 92.25 76 ALA A CA 1
ATOM 664 C C . ALA A 1 76 ? 0.431 -8.626 -18.955 1.00 92.25 76 ALA A C 1
ATOM 666 O O . ALA A 1 76 ? -0.748 -8.932 -18.754 1.00 92.25 76 ALA A O 1
ATOM 667 N N . GLU A 1 77 ? 0.869 -8.261 -20.159 1.00 93.62 77 GLU A N 1
ATOM 668 C CA . GLU A 1 77 ? 0.068 -8.269 -21.390 1.00 93.62 77 GLU A CA 1
ATOM 669 C C . GLU A 1 77 ? -0.403 -9.695 -21.699 1.00 93.62 77 GLU A C 1
ATOM 671 O O . GLU A 1 77 ? -1.605 -9.919 -21.857 1.00 93.62 77 GLU A O 1
ATOM 676 N N . ILE A 1 78 ? 0.504 -10.679 -21.620 1.00 91.38 78 ILE A N 1
ATOM 677 C CA . ILE A 1 78 ? 0.189 -12.107 -21.780 1.00 91.38 78 ILE A CA 1
ATOM 678 C C . ILE A 1 78 ? -0.858 -12.562 -20.750 1.00 91.38 78 ILE A C 1
ATOM 680 O O . ILE A 1 78 ? -1.891 -13.125 -21.120 1.00 91.38 78 ILE A O 1
ATOM 684 N N . ASN A 1 79 ? -0.643 -12.285 -19.458 1.00 86.38 79 ASN A N 1
ATOM 685 C CA . ASN A 1 79 ? -1.556 -12.730 -18.391 1.00 86.38 79 ASN A CA 1
ATOM 686 C C . ASN A 1 79 ? -2.933 -12.060 -18.443 1.00 86.38 79 ASN A C 1
ATOM 688 O O . ASN A 1 79 ? -3.929 -12.626 -17.982 1.00 86.38 79 ASN A O 1
ATOM 692 N N . SER A 1 80 ? -2.994 -10.831 -18.949 1.00 86.31 80 SER A N 1
ATOM 693 C CA . SER A 1 80 ? -4.236 -10.067 -19.051 1.00 86.31 80 SER A CA 1
ATOM 694 C C . SER A 1 80 ? -4.945 -10.223 -20.394 1.00 86.31 80 SER A C 1
ATOM 696 O O . SER A 1 80 ? -6.116 -9.836 -20.477 1.00 86.31 80 SER A O 1
ATOM 698 N N . SER A 1 81 ? -4.258 -10.788 -21.393 1.00 89.06 81 SER A N 1
ATOM 699 C CA . SER A 1 81 ? -4.659 -10.827 -22.803 1.00 89.06 81 SER A CA 1
ATOM 700 C C . SER A 1 81 ? -4.993 -9.435 -23.345 1.00 89.06 81 SER A C 1
ATOM 702 O O . SER A 1 81 ? -5.999 -9.246 -24.031 1.00 89.06 81 SER A O 1
ATOM 704 N N . LYS A 1 82 ? -4.190 -8.438 -22.960 1.00 92.19 82 LYS A N 1
ATOM 705 C CA . LYS A 1 82 ? -4.378 -7.047 -23.364 1.00 92.19 82 LYS A CA 1
ATOM 706 C C . LYS A 1 82 ? -3.042 -6.345 -23.547 1.00 92.19 82 LYS A C 1
ATOM 708 O O . LYS A 1 82 ? -2.344 -6.101 -22.566 1.00 92.19 82 LYS A O 1
ATOM 713 N N . ASP A 1 83 ? -2.780 -5.940 -24.781 1.00 95.12 83 ASP A N 1
ATOM 714 C CA . ASP A 1 83 ? -1.582 -5.192 -25.142 1.00 95.12 83 ASP A CA 1
ATOM 715 C C . ASP A 1 83 ? -1.668 -3.747 -24.648 1.00 95.12 83 ASP A C 1
ATOM 717 O O . ASP A 1 83 ? -2.727 -3.108 -24.689 1.00 95.12 83 ASP A O 1
ATOM 721 N N . ILE A 1 84 ? -0.542 -3.231 -24.170 1.00 96.19 84 ILE A N 1
ATOM 722 C CA . ILE A 1 84 ? -0.370 -1.844 -23.771 1.00 96.19 84 ILE A CA 1
ATOM 723 C C . ILE A 1 84 ? 0.364 -1.125 -24.911 1.00 96.19 84 ILE A C 1
ATOM 725 O O . ILE A 1 84 ? 1.445 -1.555 -25.323 1.00 96.19 84 ILE A O 1
ATOM 729 N N . PRO A 1 85 ? -0.176 0.001 -25.406 1.00 96.94 85 PRO A N 1
ATOM 730 C CA . PRO A 1 85 ? 0.493 0.832 -26.396 1.00 96.94 85 PRO A CA 1
ATOM 731 C C . PRO A 1 85 ? 1.935 1.188 -26.007 1.00 96.94 85 PRO A C 1
ATOM 733 O O . PRO A 1 85 ? 2.232 1.494 -24.848 1.00 96.94 85 PRO A O 1
ATOM 736 N N . VAL A 1 86 ? 2.837 1.149 -26.991 1.00 96.25 86 VAL A N 1
ATOM 737 C CA . VAL A 1 86 ? 4.283 1.366 -26.798 1.00 96.25 86 VAL A CA 1
ATOM 738 C C . VAL A 1 86 ? 4.576 2.739 -26.192 1.00 96.25 86 VAL A C 1
ATOM 740 O O . VAL A 1 86 ? 5.401 2.849 -25.290 1.00 96.25 86 VAL A O 1
ATOM 743 N N . ASP A 1 87 ? 3.862 3.777 -26.620 1.00 96.25 87 ASP A N 1
ATOM 744 C CA . ASP A 1 87 ? 3.971 5.134 -26.079 1.00 96.25 87 ASP A CA 1
ATOM 745 C C . ASP A 1 87 ? 3.602 5.194 -24.588 1.00 96.25 87 ASP A C 1
ATOM 747 O O . ASP A 1 87 ? 4.275 5.866 -23.802 1.00 96.25 87 ASP A O 1
ATOM 751 N N . ILE A 1 88 ? 2.583 4.435 -24.171 1.00 96.44 88 ILE A N 1
ATOM 752 C CA . ILE A 1 88 ? 2.194 4.327 -22.762 1.00 96.44 88 ILE A CA 1
ATOM 753 C C . ILE A 1 88 ? 3.280 3.614 -21.954 1.00 96.44 88 ILE A C 1
ATOM 755 O O . ILE A 1 88 ? 3.643 4.110 -20.881 1.00 96.44 88 ILE A O 1
ATOM 759 N N . LYS A 1 89 ? 3.801 2.480 -22.449 1.00 96.12 89 LYS A N 1
ATOM 760 C CA . LYS A 1 89 ? 4.888 1.735 -21.789 1.00 96.12 89 LYS A CA 1
ATOM 761 C C . LYS A 1 89 ? 6.123 2.616 -21.620 1.00 96.12 89 LYS A C 1
ATOM 763 O O . LYS A 1 89 ? 6.602 2.780 -20.498 1.00 96.12 89 LYS A O 1
ATOM 768 N N . TYR A 1 90 ? 6.561 3.258 -22.700 1.00 96.31 90 TYR A N 1
ATOM 769 C CA . TYR A 1 90 ? 7.745 4.110 -22.721 1.00 96.31 90 TYR A CA 1
ATOM 770 C C . TYR A 1 90 ? 7.635 5.299 -21.757 1.00 96.31 90 TYR A C 1
ATOM 772 O O . TYR A 1 90 ? 8.566 5.583 -21.001 1.00 96.31 90 TYR A O 1
ATOM 780 N N . GLU A 1 91 ? 6.477 5.964 -21.697 1.00 96.50 91 GLU A N 1
ATOM 781 C CA . GLU A 1 91 ? 6.269 7.068 -20.754 1.00 96.50 91 GLU A CA 1
ATOM 782 C C . GLU A 1 91 ? 6.334 6.595 -19.290 1.00 96.50 91 GLU A C 1
ATOM 784 O O . GLU A 1 91 ? 6.926 7.269 -18.443 1.00 96.50 91 GLU A O 1
ATOM 789 N N . ILE A 1 92 ? 5.796 5.410 -18.978 1.00 95.88 92 ILE A N 1
ATOM 790 C CA . ILE A 1 92 ? 5.906 4.828 -17.631 1.00 95.88 92 ILE A CA 1
ATOM 791 C C . ILE A 1 92 ? 7.359 4.469 -17.308 1.00 95.88 92 ILE A C 1
ATOM 793 O O . ILE A 1 92 ? 7.832 4.831 -16.229 1.00 95.88 92 ILE A O 1
ATOM 797 N N . ILE A 1 93 ? 8.071 3.809 -18.227 1.00 96.38 93 ILE A N 1
ATOM 798 C CA . ILE A 1 93 ? 9.491 3.444 -18.078 1.00 96.38 93 ILE A CA 1
ATOM 799 C C . ILE A 1 93 ? 10.319 4.690 -17.774 1.00 96.38 93 ILE A C 1
ATOM 801 O O . ILE A 1 93 ? 11.037 4.736 -16.773 1.00 96.38 93 ILE A O 1
ATOM 805 N N . LYS A 1 94 ? 10.152 5.744 -18.577 1.00 96.81 94 LYS A N 1
ATOM 806 C CA . LYS A 1 94 ? 10.855 7.016 -18.405 1.00 96.81 94 LYS A CA 1
ATOM 807 C C . LYS A 1 94 ? 10.586 7.637 -17.038 1.00 96.81 94 LYS A C 1
ATOM 809 O O . LYS A 1 94 ? 11.524 8.048 -16.355 1.00 96.81 94 LYS A O 1
ATOM 814 N N . GLN A 1 95 ? 9.326 7.693 -16.604 1.00 96.38 95 GLN A N 1
ATOM 815 C CA . GLN A 1 95 ? 8.991 8.249 -15.292 1.00 96.38 95 GLN A CA 1
ATOM 816 C C . GLN A 1 95 ? 9.552 7.406 -14.138 1.00 96.38 95 GLN A C 1
ATOM 818 O O . GLN A 1 95 ? 10.091 7.975 -13.186 1.00 96.38 95 GLN A O 1
ATOM 823 N N . LEU A 1 96 ? 9.476 6.073 -14.220 1.00 95.94 96 LEU A N 1
ATOM 824 C CA . LEU A 1 96 ? 10.065 5.173 -13.224 1.00 95.94 96 LEU A CA 1
ATOM 825 C C . LEU A 1 96 ? 11.584 5.336 -13.146 1.00 95.94 96 LEU A C 1
ATOM 827 O O . LEU A 1 96 ? 12.135 5.428 -12.047 1.00 95.94 96 LEU A O 1
ATOM 831 N N . TYR A 1 97 ? 12.254 5.439 -14.293 1.00 96.31 97 TYR A N 1
ATOM 832 C CA . TYR A 1 97 ? 13.691 5.663 -14.340 1.00 96.31 97 TYR A CA 1
ATOM 833 C C . TYR A 1 97 ? 14.066 7.028 -13.761 1.00 96.31 97 TYR A C 1
ATOM 835 O O . TYR A 1 97 ? 15.017 7.127 -12.991 1.00 96.31 97 TYR A O 1
ATOM 843 N N . CYS A 1 98 ? 13.291 8.084 -14.035 1.00 95.56 98 CYS A N 1
ATOM 844 C CA . CYS A 1 98 ? 13.493 9.385 -13.396 1.00 95.56 98 CYS A CA 1
ATOM 845 C C . CYS A 1 98 ? 13.365 9.314 -11.865 1.00 95.56 98 CYS A C 1
ATOM 847 O O . CYS A 1 98 ? 14.170 9.924 -11.160 1.00 95.56 98 CYS A O 1
ATOM 849 N N . ILE A 1 99 ? 12.382 8.573 -11.343 1.00 95.06 99 ILE A N 1
ATOM 850 C CA . ILE A 1 99 ? 12.215 8.332 -9.898 1.00 95.06 99 ILE A CA 1
ATOM 851 C C . ILE A 1 99 ? 13.431 7.577 -9.338 1.00 95.06 99 ILE A C 1
ATOM 853 O O . ILE A 1 99 ? 13.959 7.921 -8.277 1.00 95.06 99 ILE A O 1
ATOM 857 N N . TYR A 1 100 ? 13.904 6.559 -10.056 1.00 94.56 100 TYR A N 1
ATOM 858 C CA . TYR A 1 100 ? 15.089 5.791 -9.688 1.00 94.56 100 TYR A CA 1
ATOM 859 C C . TYR A 1 100 ? 16.366 6.646 -9.671 1.00 94.56 100 TYR A C 1
ATOM 861 O O . TYR A 1 100 ? 17.057 6.672 -8.653 1.00 94.56 100 TYR A O 1
ATOM 869 N N . GLN A 1 101 ? 16.632 7.422 -10.724 1.00 94.50 101 GLN A N 1
ATOM 870 C CA . GLN A 1 1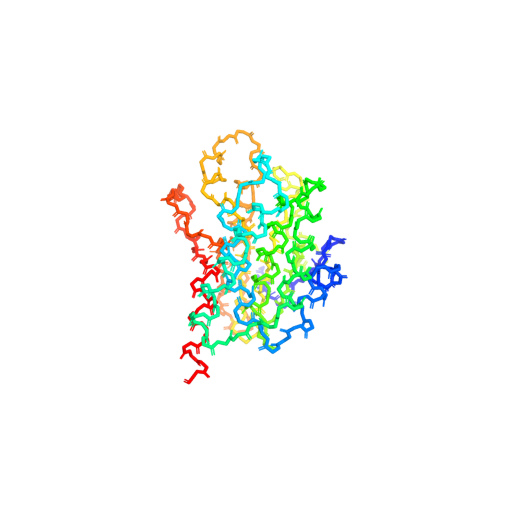01 ? 17.795 8.312 -10.838 1.00 94.50 101 GLN A CA 1
ATOM 871 C C . GLN A 1 101 ? 17.851 9.358 -9.716 1.00 94.50 101 GLN A C 1
ATOM 873 O O . GLN A 1 101 ? 18.925 9.694 -9.217 1.00 94.50 101 GLN A O 1
ATOM 878 N N . LYS A 1 102 ? 16.688 9.827 -9.253 1.00 93.56 102 LYS A N 1
ATOM 879 C CA . LYS A 1 102 ? 16.573 10.735 -8.100 1.00 93.56 102 LYS A CA 1
ATOM 880 C C . LYS A 1 102 ? 16.730 10.049 -6.742 1.00 93.56 102 LYS A C 1
ATOM 882 O O . LYS A 1 102 ? 16.682 10.720 -5.717 1.00 93.56 102 LYS A O 1
ATOM 887 N N . ARG A 1 103 ? 16.943 8.728 -6.713 1.00 91.62 103 ARG A N 1
ATOM 888 C CA . ARG A 1 103 ? 16.998 7.891 -5.500 1.00 91.62 103 ARG A CA 1
ATOM 889 C C . ARG A 1 103 ? 15.690 7.892 -4.701 1.00 91.62 103 ARG A C 1
ATOM 891 O O . ARG A 1 103 ? 15.686 7.611 -3.505 1.00 91.62 103 ARG A O 1
ATOM 898 N N . GLU A 1 104 ? 14.569 8.146 -5.371 1.00 93.19 104 GLU A N 1
ATOM 899 C CA . GLU A 1 104 ? 13.229 8.215 -4.773 1.00 93.19 104 GLU A CA 1
ATOM 900 C C . GLU A 1 104 ? 12.478 6.876 -4.879 1.00 93.19 104 GLU A C 1
ATOM 902 O O . GLU A 1 104 ? 11.350 6.739 -4.404 1.00 93.19 104 GLU A O 1
ATOM 907 N N . PHE A 1 105 ? 13.099 5.846 -5.466 1.00 91.75 105 PHE A N 1
ATOM 908 C CA . PHE A 1 105 ? 12.417 4.587 -5.768 1.00 91.75 105 PHE A CA 1
ATOM 909 C C . PHE A 1 105 ? 11.862 3.882 -4.525 1.00 91.75 105 PHE A C 1
ATOM 911 O O . PHE A 1 105 ? 10.759 3.352 -4.578 1.00 91.75 105 PHE A O 1
ATOM 918 N N . LEU A 1 106 ? 12.577 3.896 -3.392 1.00 89.06 106 LEU A N 1
ATOM 919 C CA . LEU A 1 106 ? 12.102 3.291 -2.136 1.00 89.06 106 LEU A CA 1
ATOM 920 C C . LEU A 1 106 ? 10.830 3.964 -1.603 1.00 89.06 106 LEU A C 1
ATOM 922 O O . LEU A 1 106 ? 9.916 3.278 -1.143 1.00 89.06 106 LEU A O 1
ATOM 926 N N . GLU A 1 107 ? 10.767 5.293 -1.676 1.00 89.12 107 GLU A N 1
ATOM 927 C CA . GLU A 1 107 ? 9.575 6.057 -1.304 1.00 89.12 107 GLU A CA 1
ATOM 928 C C . GLU A 1 107 ? 8.429 5.757 -2.272 1.00 89.12 107 GLU A C 1
ATOM 930 O O . GLU A 1 107 ? 7.313 5.454 -1.844 1.00 89.12 107 GLU A O 1
ATOM 935 N N . PHE A 1 108 ? 8.728 5.726 -3.573 1.00 92.25 108 PHE A N 1
ATOM 936 C CA . PHE A 1 108 ? 7.773 5.326 -4.597 1.00 92.25 108 PHE A CA 1
ATOM 937 C C . PHE A 1 108 ? 7.188 3.930 -4.338 1.00 92.25 108 PHE A C 1
ATOM 939 O O . PHE A 1 108 ? 5.972 3.775 -4.441 1.00 92.25 108 PHE A O 1
ATOM 946 N N . ARG A 1 109 ? 7.991 2.937 -3.916 1.00 90.62 109 ARG A N 1
ATOM 947 C CA . ARG A 1 109 ? 7.466 1.605 -3.546 1.00 90.62 109 ARG A CA 1
ATOM 948 C C . ARG A 1 109 ? 6.420 1.700 -2.446 1.00 90.62 109 ARG A C 1
ATOM 950 O O . ARG A 1 109 ? 5.363 1.089 -2.560 1.00 90.62 109 ARG A O 1
ATOM 957 N N . GLY A 1 110 ? 6.714 2.449 -1.381 1.00 88.62 110 GLY A N 1
ATOM 958 C CA . GLY A 1 110 ? 5.783 2.658 -0.270 1.00 88.62 110 GLY A CA 1
ATOM 959 C C . GLY A 1 110 ? 4.476 3.289 -0.747 1.00 88.62 110 GLY A C 1
ATOM 960 O O . GLY A 1 110 ? 3.401 2.725 -0.537 1.00 88.62 110 GLY A O 1
ATOM 961 N N . ASN A 1 111 ? 4.594 4.384 -1.499 1.00 89.00 111 ASN A N 1
ATOM 962 C CA . ASN A 1 111 ? 3.461 5.102 -2.076 1.00 89.00 111 ASN A CA 1
ATOM 963 C C . ASN A 1 111 ? 2.624 4.214 -3.011 1.00 89.00 111 ASN A C 1
ATOM 965 O O . ASN A 1 111 ? 1.396 4.277 -2.986 1.00 89.00 111 ASN A O 1
ATOM 969 N N . PHE A 1 112 ? 3.263 3.355 -3.810 1.00 91.19 112 PHE A N 1
ATOM 970 C CA . PHE A 1 112 ? 2.587 2.434 -4.723 1.00 91.19 112 PHE A CA 1
ATOM 971 C C . PHE A 1 112 ? 1.805 1.341 -3.980 1.00 91.19 112 PHE A C 1
ATOM 973 O O . PHE A 1 112 ? 0.666 1.050 -4.353 1.00 91.19 112 PHE A O 1
ATOM 980 N N . VAL A 1 113 ? 2.354 0.774 -2.897 1.00 90.31 113 VAL A N 1
ATOM 981 C CA . VAL A 1 113 ? 1.646 -0.202 -2.041 1.00 90.31 113 VAL A CA 1
ATOM 982 C C . VAL A 1 113 ? 0.395 0.435 -1.434 1.00 90.31 113 VAL A C 1
ATOM 984 O O . VAL A 1 113 ? -0.691 -0.141 -1.516 1.00 90.31 113 VAL A O 1
ATOM 987 N N . GLU A 1 114 ? 0.525 1.633 -0.863 1.00 87.31 114 GLU A N 1
ATOM 988 C CA . GLU A 1 114 ? -0.595 2.360 -0.257 1.00 87.31 114 GLU A CA 1
ATOM 989 C C . GLU A 1 114 ? -1.657 2.733 -1.295 1.00 87.31 114 GLU A C 1
ATOM 991 O O . GLU A 1 114 ? -2.849 2.492 -1.088 1.00 87.31 114 GLU A O 1
ATOM 996 N N . TYR A 1 115 ? -1.230 3.259 -2.445 1.00 86.81 115 TYR A N 1
ATOM 997 C CA . TYR A 1 115 ? -2.109 3.581 -3.563 1.00 86.81 115 TYR A CA 1
ATOM 998 C C . TYR A 1 115 ? -2.896 2.348 -4.033 1.00 86.81 115 TYR A C 1
ATOM 1000 O O . TYR A 1 115 ? -4.122 2.411 -4.156 1.00 86.81 115 TYR A O 1
ATOM 1008 N N . THR A 1 116 ? -2.214 1.215 -4.223 1.00 87.19 116 THR A N 1
ATOM 1009 C CA . THR A 1 116 ? -2.820 -0.055 -4.652 1.00 87.19 116 THR A CA 1
ATOM 1010 C C . THR A 1 116 ? -3.806 -0.582 -3.614 1.00 87.19 116 THR A C 1
ATOM 1012 O O . THR A 1 116 ? -4.917 -0.979 -3.966 1.00 87.19 116 THR A O 1
ATOM 1015 N N . MET A 1 117 ? -3.450 -0.537 -2.328 1.00 87.50 117 MET A N 1
ATOM 1016 C CA . MET A 1 117 ? -4.332 -0.966 -1.242 1.00 87.50 117 MET A CA 1
ATOM 1017 C C . MET A 1 117 ? -5.607 -0.115 -1.194 1.00 87.50 117 MET A C 1
ATOM 1019 O O . MET A 1 117 ? -6.709 -0.658 -1.184 1.00 87.50 117 MET A O 1
ATOM 1023 N N . VAL A 1 118 ? -5.494 1.219 -1.233 1.00 83.06 118 VAL A N 1
ATOM 1024 C CA . VAL A 1 118 ? -6.678 2.095 -1.266 1.00 83.06 118 VAL A CA 1
ATOM 1025 C C . VAL A 1 118 ? -7.503 1.849 -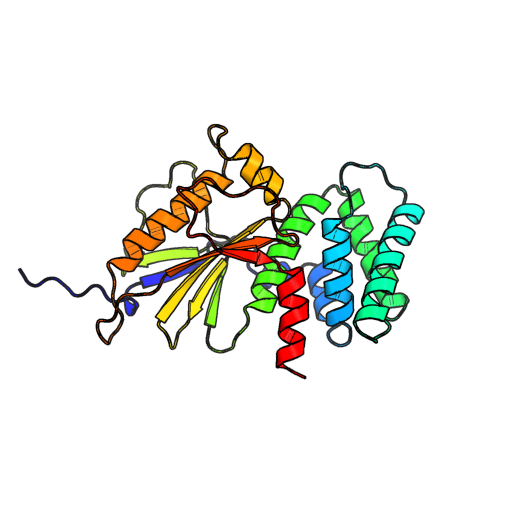2.528 1.00 83.06 118 VAL A C 1
ATOM 1027 O O . VAL A 1 118 ? -8.729 1.811 -2.447 1.00 83.06 118 VAL A O 1
ATOM 1030 N N . TYR A 1 119 ? -6.860 1.667 -3.686 1.00 81.50 119 TYR A N 1
ATOM 1031 C CA . TYR A 1 119 ? -7.541 1.349 -4.940 1.00 81.50 119 TYR A CA 1
ATOM 1032 C C . TYR A 1 119 ? -8.372 0.062 -4.822 1.00 81.50 119 TYR A C 1
ATOM 1034 O O . TYR A 1 119 ? -9.564 0.071 -5.137 1.00 81.50 119 TYR A O 1
ATOM 1042 N N . LEU A 1 120 ? -7.775 -1.016 -4.306 1.00 80.38 120 LEU A N 1
ATOM 1043 C CA . LEU A 1 120 ? -8.445 -2.299 -4.099 1.00 80.38 120 LEU A CA 1
ATOM 1044 C C . LEU A 1 120 ? -9.565 -2.219 -3.056 1.00 80.38 120 LEU A C 1
ATOM 1046 O O . LEU A 1 120 ? -10.559 -2.927 -3.188 1.00 80.38 120 LEU A O 1
ATOM 1050 N N . GLU A 1 121 ? -9.473 -1.343 -2.061 1.00 76.69 121 GLU A N 1
ATOM 1051 C CA . GLU A 1 121 ? -10.484 -1.234 -1.002 1.00 76.69 121 GLU A CA 1
ATOM 1052 C C . GLU A 1 121 ? -11.669 -0.321 -1.325 1.00 76.69 121 GLU A C 1
ATOM 1054 O O . GLU A 1 121 ? -12.638 -0.307 -0.556 1.00 76.69 121 GLU A O 1
ATOM 1059 N N . LYS A 1 122 ? -11.633 0.438 -2.433 1.00 69.75 122 LYS A N 1
ATOM 1060 C CA . LYS A 1 122 ? -12.734 1.333 -2.829 1.00 69.75 122 LYS A CA 1
ATOM 1061 C C . LYS A 1 122 ? -14.014 0.541 -3.110 1.00 69.75 122 LYS A C 1
ATOM 1063 O O . LYS A 1 122 ? -14.255 0.072 -4.216 1.00 69.75 122 LYS A O 1
ATOM 1068 N N . SER A 1 123 ? -14.849 0.436 -2.085 1.00 59.41 123 SER A N 1
ATOM 1069 C CA . SER A 1 123 ? -16.267 0.104 -2.169 1.00 59.41 123 SER A CA 1
ATOM 1070 C C . SER A 1 123 ? -17.058 1.356 -1.804 1.00 59.41 123 SER A C 1
ATOM 1072 O O . SER A 1 123 ? -16.708 2.035 -0.836 1.00 59.41 123 SER A O 1
ATOM 1074 N N . ASN A 1 124 ? -18.135 1.644 -2.541 1.00 55.38 124 ASN A N 1
ATOM 1075 C CA . ASN A 1 124 ? -19.016 2.791 -2.279 1.00 55.38 124 ASN A CA 1
ATOM 1076 C C . ASN A 1 124 ? -19.602 2.782 -0.850 1.00 55.38 124 ASN A C 1
ATOM 1078 O O . ASN A 1 124 ? -20.000 3.825 -0.337 1.00 55.38 124 ASN A O 1
ATOM 1082 N N . GLU A 1 125 ? -19.604 1.631 -0.171 1.00 59.31 125 GLU A N 1
ATOM 1083 C CA . GLU A 1 125 ? -20.127 1.479 1.191 1.00 59.31 125 GLU A CA 1
ATOM 1084 C C . GLU A 1 125 ? -19.104 1.785 2.296 1.00 59.31 125 GLU A C 1
ATOM 1086 O O . GLU A 1 125 ? -19.472 1.959 3.464 1.00 59.31 125 GLU A O 1
ATOM 1091 N N . SER A 1 126 ? -17.814 1.842 1.959 1.00 61.22 126 SER A N 1
ATOM 1092 C CA . SER A 1 126 ? -16.726 1.922 2.933 1.00 61.22 126 SER A CA 1
ATOM 1093 C C . SER A 1 126 ? -16.015 3.267 2.887 1.00 61.22 126 SER A C 1
ATOM 1095 O O . SER A 1 126 ? -15.652 3.762 1.824 1.00 61.22 126 SER A O 1
ATOM 1097 N N . LYS A 1 127 ? -15.765 3.856 4.060 1.00 71.56 127 LYS A N 1
ATOM 1098 C CA . LYS A 1 127 ? -14.914 5.050 4.162 1.00 71.56 127 LYS A CA 1
ATOM 1099 C C . LYS A 1 127 ? -13.481 4.626 4.430 1.00 71.56 127 LYS A C 1
ATOM 1101 O O . LYS A 1 127 ? -13.244 3.859 5.359 1.00 71.56 127 LYS A O 1
ATOM 1106 N N . ILE A 1 128 ? -12.551 5.147 3.637 1.00 71.19 128 ILE A N 1
ATOM 1107 C CA . ILE A 1 128 ? -11.119 4.887 3.774 1.00 71.19 128 ILE A CA 1
ATOM 1108 C C . ILE A 1 128 ? -10.453 6.150 4.314 1.00 71.19 128 ILE A C 1
ATOM 1110 O O . ILE A 1 128 ? -10.591 7.231 3.741 1.00 71.19 128 ILE A O 1
ATOM 1114 N N . TYR A 1 129 ? -9.744 5.999 5.422 1.00 73.75 129 TYR A N 1
ATOM 1115 C CA . TYR A 1 129 ? -8.963 7.041 6.065 1.00 73.75 129 TYR A CA 1
ATOM 1116 C C . TYR A 1 129 ? -7.491 6.670 5.953 1.00 73.75 129 TYR A C 1
ATOM 1118 O O . TYR A 1 129 ? -7.123 5.539 6.257 1.00 73.75 129 TYR A O 1
ATOM 1126 N N . HIS A 1 130 ? -6.667 7.612 5.512 1.00 72.75 130 HIS A N 1
ATOM 1127 C CA . HIS A 1 130 ? -5.221 7.437 5.435 1.00 72.75 130 HIS A CA 1
ATOM 1128 C C . HIS A 1 130 ? -4.587 8.158 6.618 1.00 72.75 130 HIS A C 1
ATOM 1130 O O . HIS A 1 130 ? -4.990 9.281 6.938 1.00 72.75 130 HIS A O 1
ATOM 1136 N N . GLU A 1 131 ? -3.692 7.468 7.318 1.00 73.50 131 GLU A N 1
ATOM 1137 C CA . GLU A 1 131 ? -3.051 7.947 8.544 1.00 73.50 131 GLU A CA 1
ATOM 1138 C C . GLU A 1 131 ? -4.009 8.604 9.571 1.00 73.50 131 GLU A C 1
ATOM 1140 O O . GLU A 1 131 ? -3.888 9.792 9.917 1.00 73.50 131 GLU A O 1
ATOM 1145 N N . PRO A 1 132 ? -5.006 7.864 10.092 1.00 76.44 132 PRO A N 1
ATOM 1146 C CA . PRO A 1 132 ? -6.071 8.459 10.876 1.00 76.44 132 PRO A CA 1
ATOM 1147 C C . PRO A 1 132 ? -5.738 8.685 12.350 1.00 76.44 132 PRO A C 1
ATOM 1149 O O . PRO A 1 132 ? -5.027 7.929 13.013 1.00 76.44 132 PRO A O 1
ATOM 1152 N N . LEU A 1 133 ? -6.412 9.686 12.906 1.00 80.69 133 LEU A N 1
ATOM 1153 C CA . LEU A 1 133 ? -6.529 9.977 14.324 1.00 80.69 133 LEU A CA 1
ATOM 1154 C C . LEU A 1 133 ? -7.921 9.586 14.829 1.00 80.69 133 LEU A C 1
ATOM 1156 O O . LEU A 1 133 ? -8.941 9.992 14.267 1.00 80.69 133 LEU A O 1
ATOM 1160 N N . PHE A 1 134 ? -7.961 8.864 15.948 1.00 82.06 134 PHE A N 1
ATOM 1161 C CA . PHE A 1 134 ? -9.199 8.379 16.554 1.00 82.06 134 PHE A CA 1
ATOM 1162 C C . PHE A 1 134 ? -9.624 9.215 17.761 1.00 82.06 134 PHE A C 1
ATOM 1164 O O . PHE A 1 134 ? -8.845 9.445 18.692 1.00 82.06 134 PHE A O 1
ATOM 1171 N N . TYR A 1 135 ? -10.891 9.618 17.781 1.00 83.81 135 TYR A N 1
ATOM 1172 C CA . TYR A 1 135 ? -11.496 10.415 18.844 1.00 83.81 135 TYR A CA 1
ATOM 1173 C C . TYR A 1 135 ? -12.789 9.777 19.320 1.00 83.81 135 TYR A C 1
ATOM 1175 O O . TYR A 1 135 ? -13.580 9.329 18.506 1.00 83.81 135 TYR A O 1
ATOM 1183 N N . HIS A 1 136 ? -13.061 9.833 20.621 1.00 83.31 136 HIS A N 1
ATOM 1184 C CA . HIS A 1 136 ? -14.402 9.653 21.163 1.00 83.31 136 HIS A CA 1
ATOM 1185 C C . HIS A 1 136 ? -14.973 11.011 21.583 1.00 83.31 136 HIS A C 1
ATOM 1187 O O . HIS A 1 136 ? -14.459 11.687 22.484 1.00 83.31 136 HIS A O 1
ATOM 1193 N N . LYS A 1 137 ? -16.061 11.429 20.930 1.00 82.88 137 LYS A N 1
ATOM 1194 C CA . LYS A 1 137 ? -16.627 12.782 21.021 1.00 82.88 137 LYS A CA 1
ATOM 1195 C C . LYS A 1 137 ? -15.569 13.839 20.670 1.00 82.88 137 LYS A C 1
ATOM 1197 O O . LYS A 1 137 ? -15.230 13.985 19.504 1.00 82.88 137 LYS A O 1
ATOM 1202 N N . ARG A 1 138 ? -15.062 14.577 21.664 1.00 81.81 138 ARG A N 1
ATOM 1203 C CA . ARG A 1 138 ? -14.012 15.606 21.515 1.00 81.81 138 ARG A CA 1
ATOM 1204 C C . ARG A 1 138 ? -12.667 15.186 22.123 1.00 81.81 138 ARG A C 1
ATOM 1206 O O . ARG A 1 138 ? -11.739 15.981 22.150 1.00 81.81 138 ARG A O 1
ATOM 1213 N N . LYS A 1 139 ? -12.554 13.963 22.653 1.00 81.94 139 LYS A N 1
ATOM 1214 C CA . LYS A 1 139 ? -11.340 13.470 23.319 1.00 81.94 139 LYS A CA 1
ATOM 1215 C C . LYS A 1 139 ? -10.651 12.449 22.422 1.00 81.94 139 LYS A C 1
ATOM 1217 O O . LYS A 1 139 ? -11.290 11.487 22.004 1.00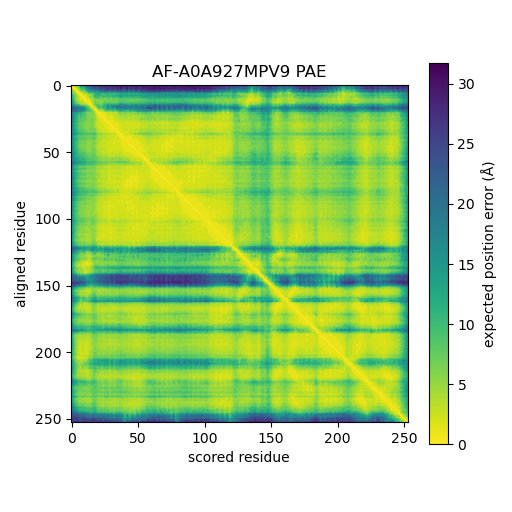 81.94 139 LYS A O 1
ATOM 1222 N N . LYS A 1 140 ? -9.364 12.645 22.135 1.00 80.19 140 LYS A N 1
ATOM 1223 C CA . LYS A 1 140 ? -8.548 11.657 21.416 1.00 80.19 140 LYS A CA 1
ATOM 1224 C C . LYS A 1 140 ? -8.534 10.349 22.215 1.00 80.19 140 LYS A C 1
ATOM 1226 O O . LYS A 1 140 ? -8.383 10.400 23.438 1.00 80.19 140 LYS A O 1
ATOM 1231 N N . LEU A 1 141 ? -8.730 9.206 21.551 1.00 78.44 141 LEU A N 1
ATOM 1232 C CA . LEU A 1 141 ? -8.735 7.894 22.218 1.00 78.44 141 LEU A CA 1
ATOM 1233 C C . LEU A 1 141 ? -7.385 7.613 22.887 1.00 78.44 141 LEU A C 1
ATOM 1235 O O . LEU A 1 141 ? -7.336 7.113 24.006 1.00 78.44 141 LEU A O 1
ATOM 1239 N N . PHE A 1 142 ? -6.302 8.047 22.246 1.00 73.19 142 PHE A N 1
ATOM 1240 C CA . PHE A 1 142 ? -4.954 7.988 22.791 1.00 73.19 142 PHE A CA 1
ATOM 1241 C C . PHE A 1 142 ? -4.472 9.386 23.166 1.00 73.19 142 PHE A C 1
ATOM 1243 O O . PHE A 1 142 ? -4.248 10.230 22.299 1.00 73.19 142 PHE A O 1
ATOM 1250 N N . LYS A 1 143 ? -4.361 9.636 24.477 1.00 56.06 143 LYS A N 1
ATOM 1251 C CA . LYS A 1 143 ? -3.868 10.907 25.033 1.00 56.06 143 LYS A CA 1
ATOM 1252 C C . LYS A 1 143 ? -2.344 11.017 25.007 1.00 56.06 143 LYS A C 1
ATOM 1254 O O . LYS A 1 143 ? -1.835 12.116 24.840 1.00 56.06 143 LYS A O 1
ATOM 1259 N N . ARG A 1 144 ? -1.640 9.897 25.202 1.00 51.47 144 ARG A N 1
ATOM 1260 C CA . ARG A 1 144 ? -0.182 9.826 25.072 1.00 51.47 144 ARG A CA 1
ATOM 1261 C C . ARG A 1 144 ? 0.173 9.572 23.613 1.00 51.47 144 ARG A C 1
ATOM 1263 O O . ARG A 1 144 ? -0.539 8.843 22.920 1.00 51.47 144 ARG A O 1
ATOM 1270 N N . GLU A 1 145 ? 1.270 10.163 23.164 1.00 53.38 145 GLU A N 1
ATOM 1271 C CA . GLU A 1 145 ? 1.988 9.644 22.007 1.00 53.38 145 GLU A CA 1
ATOM 1272 C C . GLU A 1 145 ? 2.325 8.181 22.325 1.00 53.38 145 GLU A C 1
ATOM 1274 O O . GLU A 1 145 ? 2.808 7.881 23.420 1.00 53.38 145 GLU A O 1
ATOM 1279 N N . PHE A 1 146 ? 1.977 7.249 21.434 1.00 51.22 146 PHE A N 1
ATOM 1280 C CA . PHE A 1 146 ? 2.480 5.882 21.568 1.00 51.22 146 PHE A CA 1
ATOM 1281 C C . PHE A 1 146 ? 4.005 5.942 21.698 1.00 51.22 146 PHE A C 1
ATOM 1283 O O . PHE A 1 146 ? 4.603 6.818 21.067 1.00 51.22 146 PHE A O 1
ATOM 1290 N N . PRO A 1 147 ? 4.645 5.050 22.477 1.00 43.88 147 PRO A N 1
ATOM 1291 C CA . PRO A 1 147 ? 6.100 4.949 22.477 1.00 43.88 147 PRO A CA 1
ATOM 1292 C C . PRO A 1 147 ? 6.591 4.872 21.020 1.00 43.88 147 PRO A C 1
ATOM 1294 O O . PRO A 1 147 ? 6.271 3.918 20.315 1.00 43.88 147 PRO A O 1
ATOM 1297 N N . GLY A 1 148 ? 7.265 5.929 20.546 1.00 42.53 148 GLY A N 1
ATOM 1298 C CA . GLY A 1 148 ? 7.520 6.170 19.119 1.00 42.53 148 GLY A CA 1
ATOM 1299 C C . GLY A 1 148 ? 6.569 7.190 18.471 1.00 42.53 148 GLY A C 1
ATOM 1300 O O . GLY A 1 148 ? 5.791 6.835 17.581 1.00 42.53 148 GLY A O 1
ATOM 1301 N N . CYS A 1 149 ? 6.649 8.460 18.887 1.00 35.59 149 CYS A N 1
ATOM 1302 C CA . CYS A 1 149 ? 5.908 9.590 18.312 1.00 35.59 149 CYS A CA 1
ATOM 1303 C C . CYS A 1 149 ? 5.927 9.550 16.767 1.00 35.59 149 CYS A C 1
ATOM 1305 O O . CYS A 1 149 ? 6.966 9.280 16.167 1.00 35.59 149 CYS A O 1
ATOM 1307 N N . ASN A 1 150 ? 4.778 9.827 16.131 1.00 50.75 150 ASN A N 1
ATOM 1308 C CA . ASN A 1 150 ? 4.502 9.742 14.678 1.00 50.75 150 ASN A CA 1
ATOM 1309 C C . ASN A 1 150 ? 4.116 8.372 14.083 1.00 50.75 150 ASN A C 1
ATOM 1311 O O . ASN A 1 150 ? 4.074 8.245 12.863 1.00 50.75 150 ASN A O 1
ATOM 1315 N N . CYS A 1 151 ? 3.766 7.361 14.880 1.00 55.66 151 CYS A N 1
ATOM 1316 C CA . CYS A 1 151 ? 3.193 6.127 14.325 1.00 55.66 151 CYS A CA 1
ATOM 1317 C C . CYS A 1 151 ? 1.692 6.306 14.027 1.00 55.66 151 CYS A C 1
ATOM 1319 O O . CYS A 1 151 ? 0.881 6.371 14.951 1.00 55.66 151 CYS A O 1
ATOM 1321 N N . LEU A 1 152 ? 1.328 6.405 12.747 1.00 72.38 152 LEU A N 1
ATOM 1322 C CA . LEU A 1 152 ? -0.053 6.322 12.261 1.00 72.38 152 LEU A CA 1
ATOM 1323 C C . LEU A 1 152 ? -0.243 5.011 11.500 1.00 72.38 152 LEU A C 1
ATOM 1325 O O . LEU A 1 152 ? 0.712 4.457 10.959 1.00 72.38 152 LEU A O 1
ATOM 1329 N N . ILE A 1 153 ? -1.467 4.496 11.525 1.00 81.12 153 ILE A N 1
ATOM 1330 C CA . ILE A 1 153 ? -1.856 3.318 10.746 1.00 81.12 153 ILE A CA 1
ATOM 1331 C C . ILE A 1 153 ? -2.040 3.793 9.309 1.00 81.12 153 ILE A C 1
ATOM 1333 O O . ILE A 1 153 ? -2.777 4.757 9.115 1.00 81.12 153 ILE A O 1
ATOM 1337 N N . ASP A 1 154 ? -1.400 3.148 8.335 1.00 82.75 154 ASP A N 1
ATOM 1338 C CA . ASP A 1 154 ? -1.409 3.649 6.953 1.00 82.75 154 ASP A CA 1
ATOM 1339 C C . ASP A 1 154 ? -2.844 3.808 6.425 1.00 82.75 154 ASP A C 1
ATOM 1341 O O . ASP A 1 154 ? -3.217 4.873 5.936 1.00 82.75 154 ASP A O 1
ATOM 1345 N N . ILE A 1 155 ? -3.694 2.788 6.589 1.00 84.69 155 ILE A N 1
ATOM 1346 C CA . ILE A 1 155 ? -5.075 2.802 6.099 1.00 84.69 155 ILE A CA 1
ATOM 1347 C C . ILE A 1 155 ? -6.043 2.283 7.165 1.00 84.69 155 ILE A C 1
ATOM 1349 O O . ILE A 1 155 ? -5.822 1.253 7.800 1.00 84.69 155 ILE A O 1
ATOM 1353 N N . VAL A 1 156 ? -7.177 2.964 7.324 1.00 84.06 156 VAL A N 1
ATOM 1354 C CA . VAL A 1 156 ? -8.316 2.481 8.108 1.00 84.06 156 VAL A CA 1
ATOM 1355 C C . VAL A 1 156 ? -9.571 2.504 7.271 1.00 84.06 156 VAL A C 1
ATOM 1357 O O . VAL A 1 156 ? -9.977 3.544 6.754 1.00 84.06 156 VAL A O 1
ATOM 1360 N N . LYS A 1 157 ? -10.222 1.351 7.192 1.00 85.12 157 LYS A N 1
ATOM 1361 C CA . LYS A 1 157 ? -11.493 1.190 6.503 1.00 85.12 157 LYS A CA 1
ATOM 1362 C C . LYS A 1 157 ? -12.612 1.055 7.523 1.00 85.12 157 LYS A C 1
ATOM 1364 O O . LYS A 1 157 ? -12.557 0.209 8.409 1.00 85.12 157 LYS A O 1
ATOM 1369 N N . LEU A 1 158 ? -13.634 1.892 7.391 1.00 81.69 158 LEU A N 1
ATOM 1370 C CA . LEU A 1 158 ? -14.871 1.787 8.154 1.00 81.69 158 LEU A CA 1
ATOM 1371 C C . LEU A 1 158 ? -15.963 1.228 7.246 1.00 81.69 158 LEU A C 1
ATOM 1373 O O . LEU A 1 158 ? -16.389 1.899 6.300 1.00 81.69 158 LEU A O 1
ATOM 1377 N N . HIS A 1 159 ? -16.438 0.029 7.563 1.00 80.19 159 HIS A N 1
ATOM 1378 C CA . HIS A 1 159 ? -17.570 -0.584 6.882 1.00 80.19 159 HIS A CA 1
ATOM 1379 C C . HIS A 1 159 ? -18.860 -0.052 7.502 1.00 80.19 159 HIS A C 1
ATOM 1381 O O . HIS A 1 159 ? -19.158 -0.306 8.667 1.00 80.19 159 HIS A O 1
ATOM 1387 N N . ASN A 1 160 ? -19.623 0.753 6.761 1.00 69.88 160 ASN A N 1
ATOM 1388 C CA . ASN A 1 160 ? -20.741 1.481 7.361 1.00 69.88 160 ASN A CA 1
ATOM 1389 C C . ASN A 1 160 ? -21.939 0.592 7.710 1.00 69.88 160 ASN A C 1
ATOM 1391 O O . ASN A 1 160 ? -22.629 0.916 8.677 1.00 69.88 160 ASN A O 1
ATOM 1395 N N . THR A 1 161 ? -22.174 -0.473 6.946 1.00 69.88 161 THR A N 1
ATOM 1396 C CA . THR A 1 161 ? -23.283 -1.426 7.105 1.00 69.88 161 THR A CA 1
ATOM 1397 C C . THR A 1 161 ? -23.032 -2.370 8.275 1.00 69.88 161 THR A C 1
ATOM 1399 O O . THR A 1 161 ? -23.795 -2.379 9.235 1.00 69.88 161 THR A O 1
ATOM 1402 N N . THR A 1 162 ? -21.900 -3.073 8.260 1.00 71.12 162 THR A N 1
ATOM 1403 C CA . THR A 1 162 ? -21.497 -4.019 9.317 1.00 71.12 162 THR A CA 1
ATOM 1404 C C . THR A 1 162 ? -20.875 -3.347 10.542 1.00 71.12 162 THR A C 1
ATOM 1406 O O . THR A 1 162 ? -20.631 -4.003 11.551 1.00 71.12 162 THR A O 1
ATOM 1409 N N . LYS A 1 163 ? -20.587 -2.038 10.468 1.00 74.06 163 LYS A N 1
ATOM 1410 C CA . LYS A 1 163 ? -19.886 -1.261 11.507 1.00 74.06 163 LYS A CA 1
ATOM 1411 C C . LYS A 1 163 ? -18.586 -1.921 11.982 1.00 74.06 163 LYS A C 1
ATOM 1413 O O . LYS A 1 163 ? -18.208 -1.748 13.139 1.00 74.06 163 LYS A O 1
ATOM 1418 N N . SER A 1 164 ? -17.886 -2.625 11.092 1.00 86.50 164 SER A N 1
ATOM 1419 C CA . SER A 1 164 ? -16.540 -3.138 11.343 1.00 86.50 164 SER A CA 1
ATOM 1420 C C . SER A 1 164 ? -15.470 -2.109 10.974 1.00 86.50 164 SER A C 1
ATOM 1422 O O . SER A 1 164 ? -15.675 -1.228 10.129 1.00 86.50 164 SER A O 1
ATOM 1424 N N . ILE A 1 165 ? -14.320 -2.210 11.639 1.00 88.56 165 ILE A N 1
ATOM 1425 C CA . ILE A 1 165 ? -13.151 -1.362 11.398 1.00 88.56 165 ILE A CA 1
ATOM 1426 C C . ILE A 1 165 ? -11.994 -2.258 10.967 1.00 88.56 165 ILE A C 1
ATOM 1428 O O . ILE A 1 165 ? -11.597 -3.150 11.708 1.00 88.56 165 ILE A O 1
ATOM 1432 N N . SER A 1 166 ? -11.411 -1.992 9.806 1.00 91.44 166 SER A N 1
ATOM 1433 C CA . SER A 1 166 ? -10.172 -2.640 9.381 1.00 91.44 166 SER A CA 1
ATOM 1434 C C . SER A 1 166 ? -9.012 -1.676 9.536 1.00 91.44 166 SER A C 1
ATOM 1436 O O . SER A 1 166 ? -9.053 -0.560 9.021 1.00 91.44 166 SER A O 1
ATOM 1438 N N . LEU A 1 167 ? -7.984 -2.111 10.252 1.00 92.75 167 LEU A N 1
ATOM 1439 C CA . LEU A 1 167 ? -6.718 -1.417 10.428 1.00 92.75 167 LEU A CA 1
ATOM 1440 C C . LEU A 1 167 ? -5.700 -2.087 9.503 1.00 92.75 167 LEU A C 1
ATOM 1442 O O . LEU A 1 167 ? -5.477 -3.292 9.613 1.00 92.75 167 LEU A O 1
ATOM 1446 N N . ILE A 1 168 ? -5.090 -1.333 8.597 1.00 91.94 168 ILE A N 1
ATOM 1447 C CA . ILE A 1 168 ? -4.223 -1.877 7.554 1.00 91.94 168 ILE A CA 1
ATOM 1448 C C . ILE A 1 168 ? -2.907 -1.106 7.552 1.00 91.94 168 ILE A C 1
ATOM 1450 O O . ILE A 1 168 ? -2.889 0.114 7.401 1.00 91.94 168 ILE A O 1
ATOM 1454 N N . GLU A 1 169 ? -1.808 -1.834 7.701 1.00 92.56 169 GLU A N 1
ATOM 1455 C CA . GLU A 1 169 ? -0.457 -1.300 7.549 1.00 92.56 169 GLU A CA 1
ATOM 1456 C C . GLU A 1 169 ? 0.139 -1.788 6.226 1.00 92.56 169 GLU A C 1
ATOM 1458 O O . GLU A 1 169 ? 0.100 -2.982 5.929 1.00 92.56 169 GLU A O 1
ATOM 1463 N N . CYS A 1 170 ? 0.704 -0.877 5.440 1.00 90.38 170 CYS A N 1
ATOM 1464 C CA . CYS A 1 170 ? 1.246 -1.130 4.110 1.00 90.38 170 CYS A CA 1
ATOM 1465 C C . CYS A 1 170 ? 2.774 -1.162 4.153 1.00 90.38 170 CYS A C 1
ATOM 1467 O O . CYS A 1 170 ? 3.422 -0.198 4.559 1.00 90.38 170 CYS A O 1
ATOM 1469 N N . LYS A 1 171 ? 3.401 -2.257 3.720 1.00 89.94 171 LYS A N 1
ATOM 1470 C CA . LYS A 1 171 ? 4.866 -2.347 3.649 1.00 89.94 171 LYS A CA 1
ATOM 1471 C C . LYS A 1 171 ? 5.314 -3.056 2.381 1.00 89.94 171 LYS A C 1
ATOM 1473 O O . LYS A 1 171 ? 5.004 -4.227 2.186 1.00 89.94 171 LYS A O 1
ATOM 1478 N N . ALA A 1 172 ? 6.112 -2.364 1.567 1.00 85.81 172 ALA A N 1
ATOM 1479 C CA . ALA A 1 172 ? 6.788 -2.969 0.420 1.00 85.81 172 ALA A CA 1
ATOM 1480 C C . ALA A 1 172 ? 7.726 -4.104 0.878 1.00 85.81 172 ALA A C 1
ATOM 1482 O O . ALA A 1 172 ? 7.574 -5.238 0.442 1.00 85.81 172 ALA A O 1
ATOM 1483 N N . ASP A 1 173 ? 8.586 -3.837 1.869 1.00 85.50 173 ASP A N 1
ATOM 1484 C CA . ASP A 1 173 ? 9.604 -4.789 2.344 1.00 85.50 173 ASP A CA 1
ATOM 1485 C C . ASP A 1 173 ? 9.202 -5.497 3.647 1.00 85.50 173 ASP A C 1
ATOM 1487 O O . ASP A 1 173 ? 9.905 -5.429 4.663 1.00 85.50 173 ASP A O 1
ATOM 1491 N N . LEU A 1 174 ? 8.035 -6.145 3.663 1.00 89.38 174 LEU A N 1
ATOM 1492 C CA . LEU A 1 174 ? 7.459 -6.680 4.901 1.00 89.38 174 LEU A CA 1
ATOM 1493 C C . LEU A 1 174 ? 8.374 -7.703 5.606 1.00 89.38 174 LEU A C 1
ATOM 1495 O O . LEU A 1 174 ? 8.524 -7.644 6.825 1.00 89.38 174 LEU A O 1
ATOM 1499 N N . ASP A 1 175 ? 9.062 -8.573 4.860 1.00 89.12 175 ASP A N 1
ATOM 1500 C CA . ASP A 1 175 ? 9.989 -9.568 5.429 1.00 89.12 175 ASP A CA 1
ATOM 1501 C C . ASP A 1 175 ? 11.165 -8.916 6.181 1.00 89.12 175 ASP A C 1
ATOM 1503 O O . ASP A 1 175 ? 11.509 -9.312 7.298 1.00 89.12 175 ASP A O 1
ATOM 1507 N N . VAL A 1 176 ? 11.738 -7.850 5.608 1.00 88.69 176 VAL A N 1
ATOM 1508 C CA . VAL A 1 176 ? 12.830 -7.079 6.223 1.00 88.69 176 VAL A CA 1
ATOM 1509 C C . VAL A 1 176 ? 12.350 -6.394 7.499 1.00 88.69 176 VAL A C 1
ATOM 1511 O O . VAL A 1 176 ? 13.078 -6.363 8.496 1.00 88.69 176 VAL A O 1
ATOM 1514 N N . ARG A 1 177 ? 11.120 -5.869 7.494 1.00 90.25 177 ARG A N 1
ATOM 1515 C CA . ARG A 1 177 ? 10.510 -5.246 8.676 1.00 90.25 177 ARG A CA 1
ATOM 1516 C C . ARG A 1 177 ? 10.270 -6.265 9.784 1.00 90.25 177 ARG A C 1
ATOM 1518 O O . ARG A 1 177 ? 10.637 -5.992 10.922 1.00 90.25 177 ARG A O 1
ATOM 1525 N N . ILE A 1 178 ? 9.769 -7.456 9.455 1.00 91.81 178 ILE A N 1
ATOM 1526 C CA . ILE A 1 178 ? 9.613 -8.555 10.420 1.00 91.81 178 ILE A CA 1
ATOM 1527 C C . ILE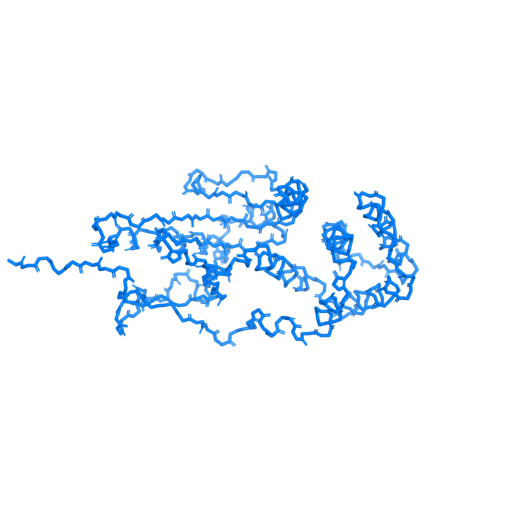 A 1 178 ? 10.978 -8.975 10.980 1.00 91.81 178 ILE A C 1
ATOM 1529 O O . ILE A 1 178 ? 11.135 -9.083 12.192 1.00 91.81 178 ILE A O 1
ATOM 1533 N N . LYS A 1 179 ? 12.005 -9.135 10.132 1.00 91.06 179 LYS A N 1
ATOM 1534 C CA . LYS A 1 179 ? 13.366 -9.490 10.576 1.00 91.06 179 LYS A CA 1
ATOM 1535 C C . LYS A 1 179 ? 13.932 -8.496 11.597 1.00 91.06 179 LYS A C 1
ATOM 1537 O O . LYS A 1 179 ? 14.637 -8.902 12.515 1.00 91.06 179 LYS A O 1
ATOM 1542 N N . ARG A 1 180 ? 13.658 -7.199 11.425 1.00 90.25 180 ARG A N 1
ATOM 1543 C CA . ARG A 1 180 ? 14.229 -6.112 12.242 1.00 90.25 180 ARG A CA 1
ATOM 1544 C C . ARG A 1 180 ? 13.342 -5.674 13.411 1.00 90.25 180 ARG A C 1
ATOM 1546 O O . ARG A 1 180 ? 13.769 -4.836 14.198 1.00 90.25 180 ARG A O 1
ATOM 1553 N N . MET A 1 181 ? 12.149 -6.245 13.575 1.00 88.62 181 MET A N 1
ATOM 1554 C CA . MET A 1 181 ? 11.142 -5.724 14.510 1.00 88.62 181 MET A CA 1
ATOM 1555 C C . MET A 1 181 ? 11.537 -5.777 15.993 1.00 88.62 181 MET A C 1
ATOM 1557 O O . MET A 1 181 ? 11.008 -5.015 16.795 1.00 88.62 181 MET A O 1
ATOM 1561 N N . ASN A 1 182 ? 12.449 -6.674 16.377 1.00 84.38 182 ASN A N 1
ATOM 1562 C CA . ASN A 1 182 ? 12.925 -6.780 17.761 1.00 84.38 182 ASN A CA 1
ATOM 1563 C C . ASN A 1 182 ? 14.043 -5.782 18.091 1.00 84.38 182 ASN A C 1
ATOM 1565 O O . ASN A 1 182 ? 14.468 -5.698 19.242 1.00 84.38 182 ASN A O 1
ATOM 1569 N N . ASN A 1 183 ? 14.494 -4.997 17.112 1.00 86.12 183 ASN A N 1
ATOM 1570 C CA . ASN A 1 183 ? 15.453 -3.934 17.352 1.00 86.12 183 ASN A CA 1
ATOM 1571 C C . ASN A 1 183 ? 14.779 -2.802 18.141 1.00 86.12 183 ASN A C 1
ATOM 1573 O O . ASN A 1 183 ? 13.642 -2.405 17.869 1.00 86.12 183 ASN A O 1
ATOM 1577 N N . LYS A 1 184 ? 15.489 -2.257 19.134 1.00 73.62 184 LYS A N 1
ATOM 1578 C CA . LYS A 1 184 ? 14.982 -1.158 19.963 1.00 73.62 184 LYS A CA 1
ATOM 1579 C C . LYS A 1 184 ? 14.624 0.046 19.079 1.00 73.62 184 LYS A C 1
ATOM 1581 O O . LYS A 1 184 ? 15.462 0.530 18.326 1.00 73.62 184 LYS A O 1
ATOM 1586 N N . GLY A 1 185 ? 13.391 0.541 19.204 1.00 67.44 185 GLY A N 1
ATOM 1587 C CA . GLY A 1 185 ? 12.916 1.723 18.474 1.00 67.44 185 GLY A CA 1
ATOM 1588 C C . GLY A 1 185 ? 12.392 1.458 17.059 1.00 67.44 185 GLY A C 1
ATOM 1589 O O . GLY A 1 185 ? 12.143 2.415 16.326 1.00 67.44 185 GLY A O 1
ATOM 1590 N N . ASP A 1 186 ? 12.199 0.197 16.662 1.00 81.00 186 ASP A N 1
ATOM 1591 C CA . ASP A 1 186 ? 11.644 -0.122 15.348 1.00 81.00 186 ASP A CA 1
ATOM 1592 C C . ASP A 1 186 ? 10.207 0.422 15.178 1.00 81.00 186 ASP A C 1
ATOM 1594 O O . ASP A 1 186 ? 9.271 0.068 15.903 1.00 81.00 186 ASP A O 1
ATOM 1598 N N . LYS A 1 187 ? 10.028 1.310 14.188 1.00 82.56 187 LYS A N 1
ATOM 1599 C CA . LYS A 1 187 ? 8.741 1.967 13.903 1.00 82.56 187 LYS A CA 1
ATOM 1600 C C . LYS A 1 187 ? 7.651 0.970 13.506 1.00 82.56 187 LYS A C 1
ATOM 1602 O O . LYS A 1 187 ? 6.481 1.218 13.786 1.00 82.56 187 LYS A O 1
ATOM 1607 N N . PHE A 1 188 ? 8.011 -0.141 12.864 1.00 88.19 188 PHE A N 1
ATOM 1608 C CA . PHE A 1 188 ? 7.040 -1.136 12.426 1.00 88.19 188 PHE A CA 1
ATOM 1609 C C . PHE A 1 188 ? 6.442 -1.872 13.632 1.00 88.19 188 PHE A C 1
ATOM 1611 O O . PHE A 1 188 ? 5.218 -1.905 13.759 1.00 88.19 188 PHE A O 1
ATOM 1618 N N . LYS A 1 189 ? 7.260 -2.324 14.594 1.00 88.44 189 LYS A N 1
ATOM 1619 C CA . LYS A 1 189 ? 6.753 -2.910 15.854 1.00 88.44 189 LYS A CA 1
ATOM 1620 C C . LYS A 1 189 ? 5.836 -1.951 16.626 1.00 88.44 189 LYS A C 1
ATOM 1622 O O . LYS A 1 189 ? 4.795 -2.366 17.148 1.00 88.44 189 LYS A O 1
ATOM 1627 N N . ASN A 1 190 ? 6.183 -0.664 16.671 1.00 85.69 190 ASN A N 1
ATOM 1628 C CA . ASN A 1 190 ? 5.361 0.353 17.337 1.00 85.69 190 ASN A CA 1
ATOM 1629 C C . ASN A 1 190 ? 3.979 0.496 16.681 1.00 85.69 190 ASN A C 1
ATOM 1631 O O . ASN A 1 190 ? 2.975 0.596 17.386 1.00 85.69 190 ASN A O 1
ATOM 1635 N N . LYS A 1 191 ? 3.902 0.433 15.346 1.00 87.56 191 LYS A N 1
ATOM 1636 C CA . LYS A 1 191 ? 2.626 0.451 14.619 1.00 87.56 191 LYS A CA 1
ATOM 1637 C C . LYS A 1 191 ? 1.775 -0.797 14.867 1.00 87.56 191 LYS A C 1
ATOM 1639 O O . LYS A 1 191 ? 0.581 -0.659 15.124 1.00 87.56 191 LYS A O 1
ATOM 1644 N N . LEU A 1 192 ? 2.366 -1.996 14.895 1.00 90.88 192 LEU A N 1
ATOM 1645 C CA . LEU A 1 192 ? 1.619 -3.216 15.249 1.00 90.88 192 LEU A CA 1
ATOM 1646 C C . LEU A 1 192 ? 1.043 -3.126 16.670 1.00 90.88 192 LEU A C 1
ATOM 1648 O O . LEU A 1 192 ? -0.113 -3.469 16.923 1.00 90.88 192 LEU A O 1
ATOM 1652 N N . SER A 1 193 ? 1.840 -2.595 17.597 1.00 89.12 193 SER A N 1
ATOM 1653 C CA . SER A 1 193 ? 1.435 -2.388 18.989 1.00 89.12 193 SER A CA 1
ATOM 1654 C C . SER A 1 193 ? 0.309 -1.352 19.110 1.00 89.12 193 SER A C 1
ATOM 1656 O O . SER A 1 193 ? -0.631 -1.552 19.881 1.00 89.12 193 SER A O 1
ATOM 1658 N N . LEU A 1 194 ? 0.351 -0.287 18.301 1.00 87.25 194 LEU A N 1
ATOM 1659 C CA . LEU A 1 194 ? -0.734 0.687 18.169 1.00 87.25 194 LEU A CA 1
ATOM 1660 C C . LEU A 1 194 ? -2.028 0.037 17.665 1.00 87.25 194 LEU A C 1
ATOM 1662 O O . LEU A 1 194 ? -3.086 0.281 18.242 1.00 87.25 194 LEU A O 1
ATOM 1666 N N . MET A 1 195 ? -1.960 -0.804 16.631 1.00 91.31 195 MET A N 1
ATOM 1667 C CA . MET A 1 195 ? -3.138 -1.491 16.089 1.00 91.31 195 MET A CA 1
ATOM 1668 C C . MET A 1 195 ? -3.781 -2.426 17.126 1.00 91.31 195 MET A C 1
ATOM 1670 O O . MET A 1 195 ? -4.999 -2.398 17.286 1.00 91.31 195 MET A O 1
ATOM 1674 N N . ASN A 1 196 ? -2.980 -3.188 17.881 1.00 91.50 196 ASN A N 1
ATOM 1675 C CA . ASN A 1 196 ? -3.462 -4.031 18.988 1.00 91.50 196 ASN A CA 1
ATOM 1676 C C . ASN A 1 196 ? -4.157 -3.215 20.082 1.00 91.50 196 ASN A C 1
ATOM 1678 O O . ASN A 1 196 ? -5.258 -3.536 20.526 1.00 91.50 196 ASN A O 1
ATOM 1682 N N . ALA A 1 197 ? -3.517 -2.142 20.533 1.00 88.56 197 ALA A N 1
ATOM 1683 C CA . ALA A 1 197 ? -4.080 -1.304 21.578 1.00 88.56 197 ALA A CA 1
ATOM 1684 C C . ALA A 1 197 ? -5.352 -0.577 21.115 1.00 88.56 197 ALA A C 1
ATOM 1686 O O . ALA A 1 197 ? -6.277 -0.390 21.905 1.00 88.56 197 ALA A O 1
ATOM 1687 N N . LEU A 1 198 ? -5.421 -0.184 19.840 1.00 87.94 198 LEU A N 1
ATOM 1688 C CA . LEU A 1 198 ? -6.614 0.421 19.260 1.00 87.94 198 LEU A CA 1
ATOM 1689 C C . LEU A 1 198 ? -7.761 -0.578 19.167 1.00 87.94 198 LEU A C 1
ATOM 1691 O O . LEU A 1 198 ? -8.861 -0.228 19.575 1.00 87.94 198 LEU A O 1
ATOM 1695 N N . GLU A 1 199 ? -7.516 -1.805 18.713 1.00 91.38 199 GLU A N 1
ATOM 1696 C CA . GLU A 1 199 ? -8.507 -2.884 18.773 1.00 91.38 199 GLU A CA 1
ATOM 1697 C C . GLU A 1 199 ? -9.058 -3.054 20.194 1.00 91.38 199 GLU A C 1
ATOM 1699 O O . GLU A 1 199 ? -10.271 -3.007 20.379 1.00 91.38 199 GLU A O 1
ATOM 1704 N N . ASN A 1 200 ? -8.190 -3.161 21.206 1.00 88.44 200 ASN A N 1
ATOM 1705 C CA . ASN A 1 200 ? -8.626 -3.317 22.596 1.00 88.44 200 ASN A CA 1
ATOM 1706 C C . ASN A 1 200 ? -9.553 -2.179 23.044 1.00 88.44 200 ASN A C 1
ATOM 1708 O O . ASN A 1 200 ? -10.604 -2.436 23.625 1.00 88.44 200 ASN A O 1
ATOM 1712 N N . VAL A 1 201 ? -9.196 -0.928 22.730 1.00 87.06 201 VAL A N 1
ATOM 1713 C CA . VAL A 1 201 ? -10.023 0.242 23.059 1.00 87.06 201 VAL A CA 1
ATOM 1714 C C . VAL A 1 201 ? -11.335 0.236 22.273 1.00 87.06 201 VAL A C 1
ATOM 1716 O O . VAL A 1 201 ? -12.381 0.535 22.842 1.00 87.06 201 VAL A O 1
ATOM 1719 N N . LEU A 1 202 ? -11.304 -0.078 20.976 1.00 86.31 202 LEU A N 1
ATOM 1720 C CA . LEU A 1 202 ? -12.483 -0.091 20.106 1.00 86.31 202 LEU A CA 1
ATOM 1721 C C . LEU A 1 202 ? -13.462 -1.214 20.474 1.00 86.31 202 LEU A C 1
ATOM 1723 O O . LEU A 1 202 ? -14.668 -0.998 20.403 1.00 86.31 202 LEU A O 1
ATOM 1727 N N . ASN A 1 203 ? -12.972 -2.358 20.952 1.00 86.69 203 ASN A N 1
ATOM 1728 C CA . ASN A 1 203 ? -13.791 -3.491 21.394 1.00 86.69 203 ASN A CA 1
ATOM 1729 C C . ASN A 1 203 ? -14.620 -3.193 22.656 1.00 86.69 203 ASN A C 1
ATOM 1731 O O . ASN A 1 203 ? -15.563 -3.922 22.966 1.00 86.69 203 ASN A O 1
ATOM 1735 N N . GLU A 1 204 ? -14.309 -2.115 23.384 1.00 85.81 204 GLU A N 1
ATOM 1736 C CA . GLU A 1 204 ? -15.148 -1.614 24.481 1.00 85.81 204 GLU A CA 1
ATOM 1737 C C . GLU A 1 204 ? -16.419 -0.897 23.991 1.00 85.81 204 GLU A C 1
ATOM 1739 O O . GLU A 1 204 ? -17.272 -0.530 24.806 1.00 85.81 204 GLU A O 1
ATOM 1744 N N . TYR A 1 205 ? -16.523 -0.633 22.687 1.00 84.25 205 TYR A N 1
ATOM 1745 C CA . TYR A 1 205 ? -17.652 0.047 22.065 1.00 84.25 205 TYR A CA 1
ATOM 1746 C C . TYR A 1 205 ? -18.549 -0.957 21.332 1.00 84.25 205 TYR A C 1
ATOM 1748 O O . TYR A 1 205 ? -18.101 -1.989 20.834 1.00 84.25 205 TYR A O 1
ATOM 1756 N N . SER A 1 206 ? -19.834 -0.625 21.243 1.00 81.94 206 SER A N 1
ATOM 1757 C CA . SER A 1 206 ? -20.847 -1.412 20.540 1.00 81.94 206 SER A CA 1
ATOM 1758 C C . SER A 1 206 ? -21.525 -0.612 19.426 1.00 81.94 206 SER A C 1
ATOM 1760 O O . SER A 1 206 ? -21.449 0.628 19.359 1.00 81.94 206 SER A O 1
ATOM 1762 N N . ASN A 1 207 ? -22.184 -1.328 18.514 1.00 77.44 207 ASN A N 1
ATOM 1763 C CA . ASN A 1 207 ? -23.046 -0.728 17.501 1.00 77.44 207 ASN A CA 1
ATOM 1764 C C . ASN A 1 207 ? -24.402 -0.289 18.111 1.00 77.44 207 ASN A C 1
ATOM 1766 O O . ASN A 1 207 ? -24.570 -0.222 19.332 1.00 77.44 207 ASN A O 1
ATOM 1770 N N . PHE A 1 208 ? -25.362 0.113 17.273 1.00 71.12 208 PHE A N 1
ATOM 1771 C CA . PHE A 1 208 ? -26.697 0.505 17.750 1.00 71.12 208 PHE A CA 1
ATOM 1772 C C . PHE A 1 208 ? -27.539 -0.687 18.216 1.00 71.12 208 PHE A C 1
ATOM 1774 O O . PHE A 1 208 ? -28.361 -0.522 19.111 1.00 71.12 208 PHE A O 1
ATOM 1781 N N . ASN A 1 209 ? -27.256 -1.873 17.682 1.00 76.75 209 ASN A N 1
ATOM 1782 C CA . ASN A 1 209 ? -27.894 -3.138 18.036 1.00 76.75 209 ASN A CA 1
ATOM 1783 C C . ASN A 1 209 ? -27.206 -3.818 19.235 1.00 76.75 209 ASN A C 1
ATOM 1785 O O . ASN A 1 209 ? -27.474 -4.975 19.525 1.00 76.75 209 ASN A O 1
ATOM 1789 N N . GLN A 1 210 ? -26.317 -3.103 19.938 1.00 76.56 210 GLN A N 1
ATOM 1790 C CA . GLN A 1 210 ? -25.521 -3.592 21.073 1.00 76.56 210 GLN A CA 1
ATOM 1791 C C . GLN A 1 210 ? -24.524 -4.715 20.747 1.00 76.56 210 GLN A C 1
ATOM 1793 O O . GLN A 1 210 ? -23.883 -5.246 21.654 1.00 76.56 210 GLN A O 1
ATOM 1798 N N . GLU A 1 211 ? -24.305 -5.021 19.473 1.00 80.44 211 GLU A N 1
ATOM 1799 C CA . GLU A 1 211 ? -23.284 -5.978 19.063 1.00 80.44 211 GLU A CA 1
ATOM 1800 C C . GLU A 1 211 ? -21.897 -5.346 19.205 1.00 80.44 211 GLU A C 1
ATOM 1802 O O . GLU A 1 211 ? -21.700 -4.139 18.989 1.00 80.44 211 GLU A O 1
ATOM 1807 N N . LYS A 1 212 ? -20.917 -6.169 19.585 1.00 81.69 212 LYS A N 1
ATOM 1808 C CA . LYS A 1 212 ? -19.522 -5.738 19.680 1.00 81.69 212 LYS A CA 1
ATOM 1809 C C . LYS A 1 212 ? -18.984 -5.400 18.297 1.00 81.69 212 LYS A C 1
ATOM 1811 O O . LYS A 1 212 ? -19.245 -6.103 17.325 1.00 81.69 212 LYS A O 1
ATOM 1816 N N . ILE A 1 213 ? -18.199 -4.332 18.230 1.00 84.00 213 ILE A N 1
ATOM 1817 C CA . ILE A 1 213 ? -17.501 -3.957 17.002 1.00 84.00 213 ILE A CA 1
ATOM 1818 C C . ILE A 1 213 ? -16.495 -5.054 16.657 1.00 84.00 213 ILE A C 1
ATOM 1820 O O . ILE A 1 213 ? -15.719 -5.480 17.510 1.00 84.00 213 ILE A O 1
ATOM 1824 N N . SER A 1 214 ? -16.489 -5.479 15.397 1.00 88.81 214 SER A N 1
ATOM 1825 C CA . SER A 1 214 ? -15.412 -6.300 14.854 1.00 88.81 214 SER A CA 1
ATOM 1826 C C . SER A 1 214 ? -14.286 -5.394 14.362 1.00 88.81 214 SER A C 1
ATOM 1828 O O . SER A 1 214 ? -14.518 -4.484 13.557 1.00 88.81 214 SER A O 1
ATOM 1830 N N . VAL A 1 215 ? -13.072 -5.637 14.854 1.00 91.88 215 VAL A N 1
ATOM 1831 C CA . VAL A 1 215 ? -11.858 -4.969 14.386 1.00 91.88 215 VAL A CA 1
ATOM 1832 C C . VAL A 1 215 ? -10.961 -6.006 13.726 1.00 91.88 215 VAL A C 1
ATOM 1834 O O . VAL A 1 215 ? -10.633 -7.017 14.337 1.00 91.88 215 VAL A O 1
ATOM 1837 N N . SER A 1 216 ? -10.556 -5.760 12.483 1.00 93.62 216 SER A N 1
ATOM 1838 C CA . SER A 1 216 ? -9.578 -6.593 11.782 1.00 93.62 216 SER A CA 1
ATOM 1839 C C . SER A 1 216 ? -8.255 -5.850 11.646 1.00 93.62 216 SER A C 1
ATOM 1841 O O . SER A 1 216 ? -8.229 -4.626 11.502 1.00 93.62 216 SER A O 1
ATOM 1843 N N . LYS A 1 217 ? -7.142 -6.583 11.684 1.00 94.94 217 LYS A N 1
ATOM 1844 C CA . LYS A 1 217 ? -5.799 -6.027 11.496 1.00 94.94 217 LYS A CA 1
ATOM 1845 C C . LYS A 1 217 ? -5.106 -6.771 10.379 1.00 94.94 217 LYS A C 1
ATOM 1847 O O . LYS A 1 217 ? -5.023 -7.999 10.416 1.00 94.94 217 LYS A O 1
ATOM 1852 N N . SER A 1 218 ? -4.584 -6.018 9.428 1.00 94.19 218 SER A N 1
ATOM 1853 C CA . SER A 1 218 ? -3.969 -6.591 8.245 1.00 94.19 218 SER A CA 1
ATOM 1854 C C . SER A 1 218 ? -2.649 -5.922 7.906 1.00 94.19 218 SER A C 1
ATOM 1856 O O . SER A 1 218 ? -2.450 -4.735 8.168 1.00 94.19 218 SER A O 1
ATOM 1858 N N . LEU A 1 219 ? -1.760 -6.699 7.298 1.00 94.19 219 LEU A N 1
ATOM 1859 C CA . LEU A 1 219 ? -0.497 -6.239 6.738 1.00 94.19 219 LEU A CA 1
ATOM 1860 C C . LEU A 1 219 ? -0.547 -6.422 5.230 1.00 94.19 219 LEU A C 1
ATOM 1862 O O . LEU A 1 219 ? -0.578 -7.552 4.743 1.00 94.19 219 LEU A O 1
ATOM 1866 N N . ALA A 1 220 ? -0.577 -5.310 4.508 1.00 92.06 220 ALA A N 1
ATOM 1867 C CA . ALA A 1 220 ? -0.605 -5.288 3.060 1.00 92.06 220 ALA A CA 1
ATOM 1868 C C . ALA A 1 220 ? 0.809 -5.172 2.496 1.00 92.06 220 ALA A C 1
ATOM 1870 O O . ALA A 1 220 ? 1.595 -4.315 2.905 1.00 92.06 220 ALA A O 1
ATOM 1871 N N . SER A 1 221 ? 1.129 -6.038 1.543 1.00 91.88 221 SER A N 1
ATOM 1872 C CA . SER A 1 221 ? 2.400 -6.012 0.833 1.00 91.88 221 SER A CA 1
ATOM 1873 C C . SER A 1 221 ? 2.225 -6.517 -0.592 1.00 91.88 221 SER A C 1
ATOM 1875 O O . SER A 1 221 ? 1.297 -7.262 -0.896 1.00 91.88 221 SER A O 1
ATOM 1877 N N . ILE A 1 222 ? 3.147 -6.124 -1.463 1.00 86.19 222 ILE A N 1
ATOM 1878 C CA . ILE A 1 222 ? 3.269 -6.644 -2.829 1.00 86.19 222 ILE A CA 1
ATOM 1879 C C . ILE A 1 222 ? 3.677 -8.123 -2.833 1.00 86.19 222 ILE A C 1
ATOM 1881 O O . ILE A 1 222 ? 3.350 -8.853 -3.764 1.00 86.19 222 ILE A O 1
ATOM 1885 N N . LYS A 1 223 ? 4.369 -8.579 -1.783 1.00 81.94 223 LYS A N 1
ATOM 1886 C CA . LYS A 1 223 ? 4.820 -9.961 -1.647 1.00 81.94 223 LYS A CA 1
ATOM 1887 C C . LYS A 1 223 ? 4.440 -10.502 -0.276 1.00 81.94 223 LYS A C 1
ATOM 1889 O O . LYS A 1 223 ? 4.650 -9.843 0.742 1.00 81.94 223 LYS A O 1
ATOM 1894 N N . ALA A 1 224 ? 3.919 -11.725 -0.242 1.00 80.00 224 ALA A N 1
ATOM 1895 C CA . ALA A 1 224 ? 3.729 -12.433 1.016 1.00 80.00 224 ALA A CA 1
ATOM 1896 C C . ALA A 1 224 ? 5.082 -12.589 1.745 1.00 80.00 224 ALA A C 1
ATOM 1898 O O . ALA A 1 224 ? 6.076 -12.971 1.117 1.00 80.00 224 ALA A O 1
ATOM 1899 N N . PRO A 1 225 ? 5.159 -12.291 3.053 1.00 87.00 225 PRO A N 1
ATOM 1900 C CA . PRO A 1 225 ? 6.400 -12.454 3.791 1.00 87.00 225 PRO A CA 1
ATOM 1901 C C . PRO A 1 225 ? 6.709 -13.942 3.972 1.00 87.00 225 PRO A C 1
ATOM 1903 O O . PRO A 1 225 ? 5.814 -14.756 4.198 1.00 87.00 225 PRO A O 1
ATOM 1906 N N . ILE A 1 226 ? 7.993 -14.290 3.911 1.00 89.75 226 ILE A N 1
ATOM 1907 C CA . ILE A 1 226 ? 8.461 -15.652 4.196 1.00 89.75 226 ILE A CA 1
ATOM 1908 C C . ILE A 1 226 ? 8.507 -15.843 5.715 1.00 89.75 226 ILE A C 1
ATOM 1910 O O . ILE A 1 226 ? 8.125 -16.884 6.254 1.00 89.75 226 ILE A O 1
ATOM 1914 N N . ARG A 1 227 ? 8.957 -14.807 6.430 1.00 90.06 227 ARG A N 1
ATOM 1915 C CA . ARG A 1 227 ? 9.019 -14.778 7.887 1.00 90.06 227 ARG A CA 1
ATOM 1916 C C . ARG A 1 227 ? 7.629 -14.622 8.475 1.00 90.06 227 ARG A C 1
ATOM 1918 O O . ARG A 1 227 ? 6.866 -13.727 8.122 1.00 90.06 227 ARG A O 1
ATOM 1925 N N . ARG A 1 228 ? 7.334 -15.471 9.455 1.00 89.31 228 ARG A N 1
ATOM 1926 C CA . ARG A 1 228 ? 6.147 -15.321 10.294 1.00 89.31 228 ARG A CA 1
ATOM 1927 C C . ARG A 1 228 ? 6.372 -14.204 11.304 1.00 89.31 228 ARG A C 1
ATOM 1929 O O . ARG A 1 228 ? 7.483 -14.014 11.799 1.00 89.31 228 ARG A O 1
ATOM 1936 N N . LEU A 1 229 ? 5.298 -13.501 11.636 1.00 90.56 229 LEU A N 1
ATOM 1937 C CA . LEU A 1 229 ? 5.287 -12.610 12.782 1.00 90.56 229 LEU A CA 1
ATOM 1938 C C . LEU A 1 229 ? 5.474 -13.405 14.089 1.00 90.56 229 LEU A C 1
ATOM 1940 O O . LEU A 1 229 ? 5.055 -14.565 14.166 1.00 90.56 229 LEU A O 1
ATOM 1944 N N . PRO A 1 230 ? 6.039 -12.781 15.137 1.00 89.81 230 PRO A N 1
ATOM 1945 C CA . PRO A 1 230 ? 6.009 -13.314 16.492 1.00 89.81 230 PRO A CA 1
ATOM 1946 C C . PRO A 1 230 ? 4.582 -13.643 16.946 1.00 89.81 230 PRO A C 1
ATOM 1948 O O . PRO A 1 230 ? 3.620 -12.995 16.530 1.00 89.81 230 PRO A O 1
ATOM 1951 N N . GLY A 1 231 ? 4.446 -14.617 17.851 1.00 89.06 231 GLY A N 1
ATOM 1952 C CA . GLY A 1 231 ? 3.141 -15.134 18.288 1.00 89.06 231 GLY A CA 1
ATOM 1953 C C . GLY A 1 231 ? 2.186 -14.083 18.870 1.00 89.06 231 GLY A C 1
ATOM 1954 O O . GLY A 1 231 ? 0.972 -14.238 18.760 1.00 89.06 231 GLY A O 1
ATOM 1955 N N . GLU A 1 232 ? 2.711 -12.985 19.420 1.00 89.25 232 GLU A N 1
ATOM 1956 C CA . GLU A 1 232 ? 1.920 -11.853 19.931 1.00 89.25 232 GLU A CA 1
ATOM 1957 C C . GLU A 1 232 ? 1.150 -11.085 18.834 1.00 89.25 232 GLU A C 1
ATOM 1959 O O . GLU A 1 232 ? 0.166 -10.408 19.128 1.00 89.25 232 GLU A O 1
ATOM 1964 N N . TYR A 1 233 ? 1.545 -11.235 17.565 1.00 92.12 233 TYR A N 1
ATOM 1965 C CA . TYR A 1 233 ? 0.893 -10.629 16.400 1.00 92.12 233 TYR A CA 1
ATOM 1966 C C . TYR A 1 233 ? 0.239 -11.681 15.485 1.00 92.12 233 TYR A C 1
ATOM 1968 O O . TYR A 1 233 ? -0.020 -11.421 14.312 1.00 92.12 233 TYR A O 1
ATOM 1976 N N . LYS A 1 234 ? -0.065 -12.881 16.003 1.00 87.00 234 LYS A N 1
ATOM 1977 C CA . LYS A 1 234 ? -0.679 -13.979 15.225 1.00 87.00 234 LYS A CA 1
ATOM 1978 C C . LYS A 1 234 ? -2.056 -13.656 14.629 1.00 87.00 234 LYS A C 1
ATOM 1980 O O . LYS A 1 234 ? -2.523 -14.370 13.753 1.00 87.00 234 LYS A O 1
ATOM 1985 N N . ASN A 1 235 ? -2.728 -12.627 15.142 1.00 89.81 235 ASN A N 1
ATOM 1986 C CA . ASN A 1 235 ? -4.047 -12.176 14.693 1.00 89.81 235 ASN A CA 1
ATOM 1987 C C . ASN A 1 235 ? -3.989 -11.129 13.569 1.00 89.81 235 ASN A C 1
ATOM 1989 O O . ASN A 1 235 ? -5.022 -10.564 13.217 1.00 89.81 235 ASN A O 1
ATOM 1993 N N . PHE A 1 236 ? -2.806 -10.854 13.020 1.00 94.06 236 PHE A N 1
ATOM 1994 C CA . PHE A 1 236 ? -2.658 -10.038 11.822 1.00 94.06 236 PHE A CA 1
ATOM 1995 C C . PHE A 1 236 ? -2.793 -10.918 10.584 1.00 94.06 236 PHE A C 1
ATOM 1997 O O . PHE A 1 236 ? -2.133 -11.949 10.467 1.00 94.06 236 PHE A O 1
ATOM 2004 N N . VAL A 1 237 ? 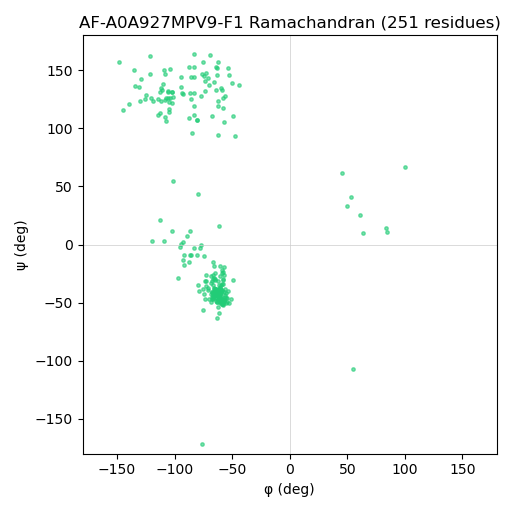-3.632 -10.488 9.647 1.00 92.44 237 VAL A N 1
ATOM 2005 C CA . VAL A 1 237 ? -3.827 -11.171 8.366 1.00 92.44 237 VAL A CA 1
ATOM 2006 C C . VAL A 1 237 ? -2.915 -10.551 7.313 1.00 92.44 237 VAL A C 1
ATOM 2008 O O . VAL A 1 237 ? -2.827 -9.330 7.200 1.00 92.44 237 VAL A O 1
ATOM 2011 N N . TYR A 1 238 ? -2.248 -11.375 6.511 1.00 91.62 238 TYR A N 1
ATOM 2012 C CA . TYR A 1 238 ? -1.483 -10.875 5.373 1.00 91.62 238 TYR A CA 1
ATOM 2013 C C . TYR A 1 238 ? -2.392 -10.652 4.169 1.00 91.62 238 TYR A C 1
ATOM 2015 O O . TYR A 1 238 ? -3.154 -11.534 3.778 1.00 91.62 238 TYR A O 1
ATOM 2023 N N . ILE A 1 239 ? -2.276 -9.475 3.566 1.00 89.19 239 ILE A N 1
ATOM 2024 C CA . ILE A 1 239 ? -2.897 -9.141 2.291 1.00 89.19 239 ILE A CA 1
ATOM 2025 C C . ILE A 1 239 ? -1.776 -9.091 1.260 1.00 89.19 239 ILE A C 1
ATOM 2027 O O . ILE A 1 239 ? -0.972 -8.158 1.246 1.00 89.19 239 ILE A O 1
ATOM 2031 N N . ASN A 1 240 ? -1.724 -10.106 0.401 1.00 87.81 240 ASN A N 1
ATOM 2032 C CA . ASN A 1 240 ? -0.890 -10.057 -0.789 1.00 87.81 240 ASN A CA 1
ATOM 2033 C C . ASN A 1 240 ? -1.626 -9.247 -1.864 1.00 87.81 240 ASN A C 1
ATOM 2035 O O . ASN A 1 240 ? -2.621 -9.708 -2.422 1.00 87.81 240 ASN A O 1
ATOM 2039 N N . LEU A 1 241 ? -1.153 -8.029 -2.128 1.00 86.38 241 LEU A N 1
ATOM 2040 C CA . LEU A 1 241 ? -1.763 -7.122 -3.099 1.00 86.38 241 LEU A CA 1
ATOM 2041 C C . LEU A 1 241 ? -1.747 -7.703 -4.513 1.00 86.38 241 LEU A C 1
ATOM 2043 O O . LEU A 1 241 ? -2.711 -7.501 -5.246 1.00 86.38 241 LEU A O 1
ATOM 2047 N N . PHE A 1 242 ? -0.704 -8.455 -4.872 1.00 80.31 242 PHE A N 1
ATOM 2048 C CA . PHE A 1 242 ? -0.616 -9.109 -6.175 1.00 80.31 242 PHE A CA 1
ATOM 2049 C C . PHE A 1 242 ? -1.722 -10.156 -6.351 1.00 80.31 242 PHE A C 1
ATOM 2051 O O . PHE A 1 242 ? -2.462 -10.130 -7.336 1.00 80.31 242 PHE A O 1
ATOM 2058 N N . ASP A 1 243 ? -1.900 -11.024 -5.350 1.00 79.94 243 ASP A N 1
ATOM 2059 C CA . ASP A 1 243 ? -2.931 -12.067 -5.383 1.00 79.94 243 ASP A CA 1
ATOM 2060 C C . ASP A 1 243 ? -4.333 -11.457 -5.360 1.00 79.94 243 ASP A C 1
ATOM 2062 O O . ASP A 1 243 ? -5.201 -11.867 -6.126 1.00 79.94 243 ASP A O 1
ATOM 2066 N N . GLN A 1 244 ? -4.562 -10.448 -4.514 1.00 76.69 244 GLN A N 1
ATOM 2067 C CA . GLN A 1 244 ? -5.850 -9.756 -4.437 1.00 76.69 244 GLN A CA 1
ATOM 2068 C C . GLN A 1 244 ? -6.218 -9.096 -5.763 1.00 76.69 244 GLN A C 1
ATOM 2070 O O . GLN A 1 244 ? -7.370 -9.183 -6.188 1.00 76.69 244 GLN A O 1
ATOM 2075 N N . PHE A 1 245 ? -5.249 -8.472 -6.436 1.00 71.44 245 PHE A N 1
ATOM 2076 C CA . PHE A 1 245 ? -5.468 -7.848 -7.736 1.00 71.44 245 PHE A CA 1
ATOM 2077 C C . PHE A 1 245 ? -5.886 -8.880 -8.796 1.00 71.44 245 PHE A C 1
ATOM 2079 O O . PHE A 1 245 ? -6.851 -8.654 -9.527 1.00 71.44 245 PHE A O 1
ATOM 2086 N N . ARG A 1 246 ? -5.252 -10.060 -8.807 1.00 69.94 246 ARG A N 1
ATOM 2087 C CA . ARG A 1 246 ? -5.623 -11.179 -9.691 1.00 69.94 246 ARG A CA 1
ATOM 2088 C C . ARG A 1 246 ? -6.985 -11.798 -9.340 1.00 69.94 246 ARG A C 1
ATOM 2090 O O . ARG A 1 246 ? -7.787 -12.076 -10.231 1.00 69.94 246 ARG A O 1
ATOM 2097 N N . LEU A 1 247 ? -7.276 -12.002 -8.052 1.00 63.41 247 LEU A N 1
ATOM 2098 C CA . LEU A 1 247 ? -8.502 -12.658 -7.575 1.00 63.41 247 LEU A CA 1
ATOM 2099 C C . LEU A 1 247 ? -9.757 -11.800 -7.754 1.00 63.41 247 LEU A C 1
ATOM 2101 O O . LEU A 1 247 ? -10.806 -12.335 -8.112 1.00 63.41 247 LEU A O 1
ATOM 2105 N N . LYS A 1 248 ? -9.669 -10.476 -7.563 1.00 58.47 248 LYS A N 1
ATOM 2106 C CA . LYS A 1 248 ? -10.826 -9.578 -7.719 1.00 58.47 248 LYS A CA 1
ATOM 2107 C C . LYS A 1 248 ? -11.438 -9.632 -9.121 1.00 58.47 248 LYS A C 1
ATOM 2109 O O . LYS A 1 248 ? -12.622 -9.359 -9.260 1.00 58.47 248 LYS A O 1
ATOM 2114 N N . LYS A 1 249 ? -10.662 -10.016 -10.140 1.00 51.00 249 LYS A N 1
ATOM 2115 C CA . LYS A 1 249 ? -11.139 -10.170 -11.519 1.00 51.00 249 LYS A CA 1
ATOM 2116 C C . LYS A 1 249 ? -11.972 -11.440 -11.716 1.00 51.00 249 LYS A C 1
ATOM 2118 O O . LYS A 1 249 ? -12.994 -11.371 -12.388 1.00 51.00 249 LYS A O 1
ATOM 2123 N N . LYS A 1 250 ? -11.612 -12.562 -11.073 1.00 49.09 250 LYS A N 1
ATOM 2124 C CA . LYS A 1 250 ? -12.380 -13.823 -11.174 1.00 49.09 250 LYS A CA 1
ATOM 2125 C C . LYS A 1 250 ? -13.823 -13.691 -10.680 1.00 49.09 250 LYS A C 1
ATOM 2127 O O . LYS A 1 250 ? -14.683 -14.409 -11.157 1.00 49.09 250 LYS A O 1
ATOM 2132 N N . ASN A 1 251 ? -14.084 -12.762 -9.761 1.00 38.38 251 ASN A N 1
ATOM 2133 C CA . ASN A 1 251 ? -15.423 -12.520 -9.214 1.00 38.38 251 ASN A CA 1
ATOM 2134 C C . ASN A 1 251 ? -16.212 -11.430 -9.967 1.00 38.38 251 ASN A C 1
ATOM 2136 O O . ASN A 1 251 ? -17.302 -11.067 -9.536 1.00 38.38 251 ASN A O 1
ATOM 2140 N N . VAL A 1 252 ? -15.648 -10.865 -11.040 1.00 39.94 252 VAL A N 1
ATOM 2141 C CA . VAL A 1 252 ? -16.285 -9.854 -11.909 1.00 39.94 252 VAL A CA 1
ATOM 2142 C C . VAL A 1 252 ? -16.393 -10.376 -13.357 1.00 39.94 252 VAL A C 1
ATOM 2144 O O . VAL A 1 252 ? -16.844 -9.644 -14.232 1.00 39.94 252 VAL A O 1
ATOM 2147 N N . SER A 1 253 ? -15.974 -11.627 -13.606 1.00 34.59 253 SER A N 1
ATOM 2148 C CA . SER A 1 253 ? -16.120 -12.319 -14.899 1.00 34.59 253 SER A CA 1
ATOM 2149 C C . SER A 1 253 ? -17.382 -13.166 -14.898 1.00 34.59 253 SER A C 1
ATOM 2151 O O . SER A 1 253 ? -17.577 -13.872 -13.883 1.00 34.59 253 SER A O 1
#

pLDDT: mean 82.83, std 13.54, range [34.59, 96.94]